Protein AF-A0A0F8CXY4-F1 (afdb_monomer_lite)

Foldseek 3Di:
DDDDDDDDDDDDDDDDDDDDPDPPPPPDPPPPVPPQQDAFQCVVVVQVPDPFFDDKWFTGHGDPDPVVVVVLLVLLVQLVCLQVVDPDNCPRPCNCQDPPNHFWPDWDADPSGATETEGQDDDDPVVVVVVVCSSQVSSVVVPDHTGIYTYGYDDCVVVVVVVVPPDDDPDDDDDDDDDDDDDDDDDDDDDDDDDDDDDPDDPPDPPPDDDDD

Structure (mmCIF, N/CA/C/O backbone):
data_AF-A0A0F8CXY4-F1
#
_entry.id   AF-A0A0F8CXY4-F1
#
loop_
_atom_site.group_PDB
_atom_site.id
_atom_site.type_symbol
_atom_site.label_atom_id
_atom_site.label_alt_id
_atom_site.label_comp_id
_atom_site.label_asym_id
_atom_site.label_entity_id
_atom_site.label_seq_id
_atom_site.pdbx_PDB_ins_code
_atom_site.Cartn_x
_atom_site.Cartn_y
_atom_site.Cartn_z
_atom_site.occupancy
_atom_site.B_iso_or_equiv
_atom_site.auth_seq_id
_atom_site.auth_comp_id
_atom_site.auth_asym_id
_atom_site.auth_atom_id
_atom_site.pdbx_PDB_model_num
ATOM 1 N N . MET A 1 1 ? 12.184 48.737 86.015 1.00 43.31 1 MET A N 1
ATOM 2 C CA . MET A 1 1 ? 12.263 49.647 84.855 1.00 43.31 1 MET A CA 1
ATOM 3 C C . MET A 1 1 ? 11.909 48.834 83.627 1.00 43.31 1 MET A C 1
ATOM 5 O O . MET A 1 1 ? 12.755 48.121 83.113 1.00 43.31 1 MET A O 1
ATOM 9 N N . THR A 1 2 ? 10.640 48.883 83.230 1.00 41.19 2 THR A N 1
ATOM 10 C CA . THR A 1 2 ? 10.113 48.205 82.040 1.00 41.19 2 THR A CA 1
ATOM 11 C C . THR A 1 2 ? 8.918 49.039 81.592 1.00 41.19 2 THR A C 1
ATOM 13 O O . THR A 1 2 ? 7.957 49.188 82.342 1.00 41.19 2 THR A O 1
ATOM 16 N N . MET A 1 3 ? 9.053 49.706 80.445 1.00 41.69 3 MET A N 1
ATOM 17 C CA . MET A 1 3 ? 8.048 50.611 79.888 1.00 41.69 3 MET A CA 1
ATOM 18 C C . MET A 1 3 ? 7.247 49.884 78.809 1.00 41.69 3 MET A C 1
ATOM 20 O O . MET A 1 3 ? 7.788 49.571 77.753 1.00 41.69 3 MET A O 1
ATOM 24 N N . GLU A 1 4 ? 5.959 49.672 79.061 1.00 45.94 4 GLU A N 1
ATOM 25 C CA . GLU A 1 4 ? 4.975 49.243 78.065 1.00 45.94 4 GLU A CA 1
ATOM 26 C C . GLU A 1 4 ? 4.489 50.479 77.288 1.00 45.94 4 GLU A C 1
ATOM 28 O O . GLU A 1 4 ? 3.811 51.351 77.838 1.00 45.94 4 GLU A O 1
ATOM 33 N N . LYS A 1 5 ? 4.857 50.590 76.007 1.00 54.75 5 LYS A N 1
ATOM 34 C CA . LYS A 1 5 ? 4.353 51.635 75.103 1.00 54.75 5 LYS A CA 1
ATOM 35 C C . LYS A 1 5 ? 3.085 51.133 74.412 1.00 54.75 5 LYS A C 1
ATOM 37 O O . LYS A 1 5 ? 3.145 50.227 73.589 1.00 54.75 5 LYS A O 1
ATOM 42 N N . LYS A 1 6 ? 1.943 51.759 74.709 1.00 48.25 6 LYS A N 1
ATOM 43 C CA . LYS A 1 6 ? 0.691 51.577 73.962 1.00 48.25 6 LYS A CA 1
ATOM 44 C C . LYS A 1 6 ? 0.754 52.400 72.675 1.00 48.25 6 LYS A C 1
ATOM 46 O O . LYS A 1 6 ? 0.836 53.625 72.737 1.00 48.25 6 LYS A O 1
ATOM 51 N N . PHE A 1 7 ? 0.731 51.728 71.528 1.00 42.72 7 PHE A N 1
ATOM 52 C CA . PHE A 1 7 ? 0.658 52.361 70.214 1.00 42.72 7 PHE A CA 1
ATOM 53 C C . PHE A 1 7 ? -0.807 52.418 69.767 1.00 42.72 7 PHE A C 1
ATOM 55 O O . PHE A 1 7 ? -1.448 51.391 69.556 1.00 42.72 7 PHE A O 1
ATOM 62 N N . VAL A 1 8 ? -1.344 53.634 69.685 1.00 48.09 8 VAL A N 1
ATOM 63 C CA . VAL A 1 8 ? -2.646 53.946 69.089 1.00 48.09 8 VAL A CA 1
ATOM 64 C C . VAL A 1 8 ? -2.441 53.999 67.577 1.00 48.09 8 VAL A C 1
ATOM 66 O O . VAL A 1 8 ? -1.675 54.839 67.111 1.00 48.09 8 VAL A O 1
ATOM 69 N N . LEU A 1 9 ? -3.107 53.124 66.817 1.00 40.69 9 LEU A N 1
ATOM 70 C CA . LEU A 1 9 ? -3.143 53.217 65.358 1.00 40.69 9 LEU A CA 1
ATOM 71 C C . LEU A 1 9 ? -4.521 53.716 64.907 1.00 40.69 9 LEU A C 1
ATOM 73 O O . LEU A 1 9 ? -5.553 53.082 65.113 1.00 40.69 9 LEU A O 1
ATOM 77 N N . SER A 1 10 ? -4.473 54.904 64.326 1.00 41.12 10 SER A N 1
ATOM 78 C CA . SER A 1 10 ? -5.526 55.684 63.695 1.00 41.12 10 SER A CA 1
ATOM 79 C C . SER A 1 10 ? -6.198 54.968 62.520 1.00 41.12 10 SER A C 1
ATOM 81 O O . SER A 1 10 ? -5.529 54.541 61.583 1.00 41.12 10 SER A O 1
ATOM 83 N N . VAL A 1 11 ? -7.529 54.955 62.525 1.00 50.69 11 VAL A N 1
ATOM 84 C CA . VAL A 1 11 ? -8.381 54.871 61.323 1.00 50.69 11 VAL A CA 1
ATOM 85 C C . VAL A 1 11 ? -8.443 56.291 60.733 1.00 50.69 11 VAL A C 1
ATOM 87 O O . VAL A 1 11 ? -8.584 57.229 61.525 1.00 50.69 11 VAL A O 1
ATOM 90 N N . PRO A 1 12 ? -8.292 56.503 59.404 1.00 49.78 12 PRO A N 1
ATOM 91 C CA . PRO A 1 12 ? -9.511 56.741 58.621 1.00 49.78 12 PRO A CA 1
ATOM 92 C C . PRO A 1 12 ? -9.489 56.400 57.107 1.00 49.78 12 PRO A C 1
ATOM 94 O O . PRO A 1 12 ? -8.463 56.422 56.439 1.00 49.78 12 PRO A O 1
ATOM 97 N N . LEU A 1 13 ? -10.724 56.240 56.611 1.00 39.22 13 LEU A N 1
ATOM 98 C CA . LEU A 1 13 ? -11.295 56.738 55.348 1.00 39.22 13 LEU A CA 1
ATOM 99 C C . LEU A 1 13 ? -11.079 56.012 54.005 1.00 39.22 13 LEU A C 1
ATOM 101 O O . LEU A 1 13 ? -9.986 56.004 53.464 1.00 39.22 13 LEU A O 1
ATOM 105 N N . ALA A 1 14 ? -12.236 55.627 53.436 1.00 40.03 14 ALA A N 1
ATOM 106 C CA . ALA A 1 14 ? -12.683 55.778 52.040 1.00 40.03 14 ALA A CA 1
ATOM 107 C C . ALA A 1 14 ? -11.812 55.142 50.935 1.00 40.03 14 ALA A C 1
ATOM 109 O O . ALA A 1 14 ? -10.615 55.332 50.848 1.00 40.03 14 ALA A O 1
ATOM 110 N N . ALA A 1 15 ? -12.365 54.404 49.981 1.00 46.19 15 ALA A N 1
ATOM 111 C CA . ALA A 1 15 ? -13.433 54.843 49.099 1.00 46.19 15 ALA A CA 1
ATOM 112 C C . ALA A 1 15 ? -13.927 53.665 48.246 1.00 46.19 15 ALA A C 1
ATOM 114 O O . ALA A 1 15 ? -13.175 52.754 47.908 1.00 46.19 15 ALA A O 1
ATOM 115 N N . MET A 1 16 ? -15.202 53.733 47.876 1.00 51.91 16 MET A N 1
ATOM 116 C CA . MET A 1 16 ? -15.866 52.868 46.911 1.00 51.91 16 MET A CA 1
ATOM 117 C C . MET A 1 16 ? -15.176 52.936 45.539 1.00 51.91 16 MET A C 1
ATOM 119 O O . MET A 1 16 ? -15.021 54.020 44.984 1.00 51.91 16 MET A O 1
ATOM 123 N N . MET A 1 17 ? -14.888 51.781 44.940 1.00 47.62 17 MET A N 1
ATOM 124 C CA . MET A 1 17 ? -14.932 51.618 43.486 1.00 47.62 17 MET A CA 1
ATOM 125 C C . MET A 1 17 ? -15.688 50.331 43.159 1.00 47.62 17 MET A C 1
ATOM 127 O O . MET A 1 17 ? -15.133 49.237 43.115 1.00 47.62 17 MET A O 1
ATOM 131 N N . LEU A 1 18 ? -16.994 50.492 42.950 1.00 50.41 18 LEU A N 1
ATOM 132 C CA . LEU A 1 18 ? -17.789 49.589 42.133 1.00 50.41 18 LEU A CA 1
ATOM 133 C C . LEU A 1 18 ? -17.478 49.934 40.679 1.00 50.41 18 LEU A C 1
ATOM 135 O O . LEU A 1 18 ? -17.942 50.958 40.181 1.00 50.41 18 LEU A O 1
ATOM 139 N N . MET A 1 19 ? -16.703 49.091 40.003 1.00 51.31 19 MET A N 1
ATOM 140 C CA . MET A 1 19 ? -16.672 49.089 38.548 1.00 51.31 19 MET A CA 1
ATOM 141 C C . MET A 1 19 ? -17.072 47.702 38.074 1.00 51.31 19 MET A C 1
ATOM 143 O O . MET A 1 19 ? -16.366 46.711 38.241 1.00 51.31 19 MET A O 1
ATOM 147 N N . SER A 1 20 ? -18.289 47.675 37.557 1.00 50.47 20 SER A N 1
ATOM 148 C CA . SER A 1 20 ? -18.970 46.578 36.905 1.00 50.47 20 SER A CA 1
ATOM 149 C C . SER A 1 20 ? -18.099 46.021 35.781 1.00 50.47 20 SER A C 1
ATOM 151 O O . SER A 1 20 ? -18.069 46.567 34.680 1.00 50.47 20 SER A O 1
ATOM 153 N N . MET A 1 21 ? -17.394 44.921 36.036 1.00 56.69 21 MET A N 1
ATOM 154 C CA . MET A 1 21 ? -16.931 44.070 34.948 1.00 56.69 21 MET A CA 1
ATOM 155 C C . MET A 1 21 ? -18.152 43.316 34.442 1.00 56.69 21 MET A C 1
ATOM 157 O O . MET A 1 21 ? -18.652 42.397 35.090 1.00 56.69 21 MET A O 1
ATOM 161 N N . ALA A 1 22 ? -18.670 43.765 33.300 1.00 52.00 22 ALA A N 1
ATOM 162 C CA . ALA A 1 22 ? -19.580 42.971 32.502 1.00 52.00 22 ALA A CA 1
ATOM 163 C C . ALA A 1 22 ? -18.919 41.606 32.281 1.00 52.00 22 ALA A C 1
ATOM 165 O O . ALA A 1 22 ? -17.859 41.513 31.659 1.00 52.00 22 ALA A O 1
ATOM 166 N N . PHE A 1 23 ? -19.522 40.558 32.837 1.00 51.00 23 PHE A N 1
ATOM 167 C CA . PHE A 1 23 ? -19.198 39.190 32.479 1.00 51.00 23 PHE A CA 1
ATOM 168 C C . PHE A 1 23 ? -19.609 39.026 31.018 1.00 51.00 23 PHE A C 1
ATOM 170 O O . PHE A 1 23 ? -20.777 38.803 30.709 1.00 51.00 23 PHE A O 1
ATOM 177 N N . VAL A 1 24 ? -18.660 39.238 30.110 1.00 48.50 24 VAL A N 1
ATOM 178 C CA . VAL A 1 24 ? -18.800 38.821 28.721 1.00 48.50 24 VAL A CA 1
ATOM 179 C C . VAL A 1 24 ? -18.762 37.295 28.773 1.00 48.50 24 VAL A C 1
ATOM 181 O O . VAL A 1 24 ? -17.724 36.750 29.158 1.00 48.50 24 VAL A O 1
ATOM 184 N N . PRO A 1 25 ? -19.856 36.572 28.471 1.00 44.09 25 PRO A N 1
ATOM 185 C CA . PRO A 1 25 ? -19.750 35.133 28.325 1.00 44.09 25 PRO A CA 1
ATOM 186 C C . PRO A 1 25 ? -18.739 34.879 27.208 1.00 44.09 25 PRO A C 1
ATOM 188 O O . PRO A 1 25 ? -18.870 35.422 26.111 1.00 44.09 25 PRO A O 1
ATOM 191 N N . ALA A 1 26 ? -17.702 34.099 27.507 1.00 51.50 26 ALA A N 1
ATOM 192 C CA . ALA A 1 26 ? -16.734 33.646 26.525 1.00 51.50 26 ALA A CA 1
ATOM 193 C C . ALA A 1 26 ? -17.448 32.753 25.499 1.00 51.50 26 ALA A C 1
ATOM 195 O O . ALA A 1 26 ? -17.475 31.533 25.621 1.00 51.50 26 ALA A O 1
ATOM 196 N N . VAL A 1 27 ? -18.064 33.365 24.490 1.00 54.03 27 VAL A N 1
ATOM 197 C CA . VAL A 1 27 ? -18.453 32.692 23.257 1.00 54.03 27 VAL A CA 1
ATOM 198 C C . VAL A 1 27 ? -17.315 32.907 22.277 1.00 54.03 27 VAL A C 1
ATOM 200 O O . VAL A 1 27 ? -17.301 33.831 21.474 1.00 54.03 27 VAL A O 1
ATOM 203 N N . SER A 1 28 ? -16.344 32.014 22.352 1.00 55.12 28 SER A N 1
ATOM 204 C CA . SER A 1 28 ? -15.789 31.449 21.134 1.00 55.12 28 SER A CA 1
ATOM 205 C C . SER A 1 28 ? -15.641 29.959 21.387 1.00 55.12 28 SER A C 1
ATOM 207 O O . SER A 1 28 ? -14.552 29.448 21.644 1.00 55.12 28 SER A O 1
ATOM 209 N N . ALA A 1 29 ? -16.774 29.257 21.343 1.00 52.16 29 ALA A N 1
ATOM 210 C CA . ALA A 1 29 ? -16.740 27.905 20.827 1.00 52.16 29 ALA A CA 1
ATOM 211 C C . ALA A 1 29 ? -16.103 28.032 19.438 1.00 52.16 29 ALA A C 1
ATOM 213 O O . ALA A 1 29 ? -16.745 28.471 18.487 1.00 52.16 29 ALA A O 1
ATOM 214 N N . GLN A 1 30 ? -14.801 27.766 19.346 1.00 48.97 30 GLN A N 1
ATOM 215 C CA . GLN A 1 30 ? -14.245 27.310 18.090 1.00 48.97 30 GLN A CA 1
ATOM 216 C C . GLN A 1 30 ? -15.000 26.022 17.816 1.00 48.97 30 GLN A C 1
ATOM 218 O O . GLN A 1 30 ? -14.746 24.992 18.437 1.00 48.97 30 GLN A O 1
ATOM 223 N N . GLU A 1 31 ? -16.009 26.125 16.961 1.00 48.81 31 GLU A N 1
ATOM 224 C CA . GLU A 1 31 ? -16.589 24.989 16.278 1.00 48.81 31 GLU A CA 1
ATOM 225 C C . GLU A 1 31 ? -15.444 24.426 15.431 1.00 48.81 31 GLU A C 1
ATOM 227 O O . GLU A 1 31 ? -15.212 24.816 14.289 1.00 48.81 31 GLU A O 1
ATOM 232 N N . VAL A 1 32 ? -14.608 23.602 16.068 1.00 52.34 32 VAL A N 1
ATOM 233 C CA . VAL A 1 32 ? -13.671 22.735 15.376 1.00 52.34 32 VAL A CA 1
ATOM 234 C C . VAL A 1 32 ? -14.581 21.864 14.536 1.00 52.34 32 VAL A C 1
ATOM 236 O O . VAL A 1 32 ? -15.253 20.980 15.062 1.00 52.34 32 VAL A O 1
ATOM 239 N N . ILE A 1 33 ? -14.679 22.185 13.248 1.00 55.62 33 ILE A N 1
ATOM 240 C CA . ILE A 1 33 ? -15.338 21.329 12.274 1.00 55.62 33 ILE A CA 1
ATOM 241 C C . ILE A 1 33 ? -14.525 20.038 12.301 1.00 55.62 33 ILE A C 1
ATOM 243 O O . ILE A 1 33 ? -13.481 19.941 11.654 1.00 55.62 33 ILE A O 1
ATOM 247 N N . GLU A 1 34 ? -14.939 19.072 13.122 1.00 58.47 34 GLU A N 1
ATOM 248 C CA . GLU A 1 34 ? -14.355 17.744 13.094 1.00 58.47 34 GLU A CA 1
ATOM 249 C C . GLU A 1 34 ? -14.568 17.220 11.678 1.00 58.47 34 GLU A C 1
ATOM 251 O O . GLU A 1 34 ? -15.696 16.943 11.262 1.00 58.47 34 GLU A O 1
ATOM 256 N N . GLN A 1 35 ? -13.487 17.131 10.900 1.00 63.94 35 GLN A N 1
ATOM 257 C CA . GLN A 1 35 ? -13.544 16.480 9.602 1.00 63.94 35 GLN A CA 1
ATOM 258 C C . GLN A 1 35 ? -14.016 15.049 9.829 1.00 63.94 35 GLN A C 1
ATOM 260 O O . GLN A 1 35 ? -13.309 14.219 10.403 1.00 63.94 35 GLN A O 1
ATOM 265 N N . LYS A 1 36 ? -15.242 14.768 9.387 1.00 76.88 36 LYS A N 1
ATOM 266 C CA . LYS A 1 36 ? -15.815 13.431 9.439 1.00 76.88 36 LYS A CA 1
ATOM 267 C C . LYS A 1 36 ? -14.992 12.526 8.526 1.00 76.88 36 LYS A C 1
ATOM 269 O O . LYS A 1 36 ? -15.078 12.627 7.306 1.00 76.88 36 LYS A O 1
ATOM 274 N N . LEU A 1 37 ? -14.200 11.639 9.119 1.00 81.38 37 LEU A N 1
ATOM 275 C CA . LEU A 1 37 ? -13.440 10.628 8.390 1.00 81.38 37 LEU A CA 1
ATOM 276 C C . LEU A 1 37 ? -14.402 9.552 7.868 1.00 81.38 37 LEU A C 1
ATOM 278 O O . LEU A 1 37 ? -15.066 8.882 8.657 1.00 81.38 37 LEU A O 1
ATOM 282 N N . THR A 1 38 ? -14.484 9.367 6.549 1.00 86.44 38 THR A N 1
ATOM 283 C CA . THR A 1 38 ? -15.483 8.485 5.911 1.00 86.44 38 THR A CA 1
ATOM 284 C C . THR A 1 38 ? -14.933 7.167 5.364 1.00 86.44 38 THR A C 1
ATOM 286 O O . THR A 1 38 ? -15.712 6.389 4.839 1.00 86.44 38 THR A O 1
ATOM 289 N N . PHE A 1 39 ? -13.650 6.840 5.558 1.00 91.69 39 PHE A N 1
ATOM 290 C CA . PHE A 1 39 ? -13.049 5.586 5.064 1.00 91.69 39 PHE A CA 1
ATOM 291 C C . PHE A 1 39 ? -13.346 4.341 5.929 1.00 91.69 39 PHE A C 1
ATOM 293 O O . PHE A 1 39 ? -13.188 4.364 7.146 1.00 91.69 39 PHE A O 1
ATOM 300 N N . GLY A 1 40 ? -13.739 3.233 5.308 1.00 93.25 40 GLY A N 1
ATOM 301 C CA . GLY A 1 40 ? -13.976 1.937 5.960 1.00 93.25 40 GLY A CA 1
ATOM 302 C C . GLY A 1 40 ? -13.769 0.754 5.006 1.00 93.25 40 GLY A C 1
ATOM 303 O O . GLY A 1 40 ? -13.161 0.944 3.951 1.00 93.25 40 GLY A O 1
ATOM 304 N N . PRO A 1 41 ? -14.259 -0.457 5.327 1.00 92.88 41 PRO A N 1
ATOM 305 C CA . PRO A 1 41 ? -14.099 -1.660 4.500 1.00 92.88 41 PRO A CA 1
ATOM 306 C C . PRO A 1 41 ? -14.516 -1.487 3.029 1.00 92.88 41 PRO A C 1
ATOM 308 O O . PRO A 1 41 ? -13.919 -2.071 2.126 1.00 92.88 41 PRO A O 1
ATOM 311 N N . GLU A 1 42 ? -15.504 -0.632 2.771 1.00 92.81 42 GLU A N 1
ATOM 312 C CA . GLU A 1 42 ? -15.993 -0.256 1.445 1.00 92.81 42 GLU A CA 1
ATOM 313 C C . GLU A 1 42 ? -14.945 0.452 0.568 1.00 92.81 42 GLU A C 1
ATOM 315 O O . GLU A 1 42 ? -15.017 0.377 -0.660 1.00 92.81 42 GLU A O 1
ATOM 320 N N . THR A 1 43 ? -13.933 1.070 1.184 1.00 93.81 43 THR A N 1
ATOM 321 C CA . THR A 1 43 ? -12.888 1.863 0.518 1.00 93.81 43 THR A CA 1
ATOM 322 C C . THR A 1 43 ? -12.162 1.077 -0.570 1.00 93.81 43 THR A C 1
ATOM 324 O O . THR A 1 43 ? -11.916 1.595 -1.657 1.00 93.81 43 THR A O 1
ATOM 327 N N . LEU A 1 44 ? -11.832 -0.194 -0.313 1.00 93.38 44 LEU A N 1
ATOM 328 C CA . LEU A 1 44 ? -11.119 -1.017 -1.294 1.00 93.38 44 LEU A CA 1
ATOM 329 C C . LEU A 1 44 ? -11.961 -1.275 -2.550 1.00 93.38 44 LEU A C 1
ATOM 331 O O . LEU A 1 44 ? -11.404 -1.413 -3.635 1.00 93.38 44 LEU A O 1
ATOM 335 N N . ASN A 1 45 ? -13.289 -1.318 -2.432 1.00 92.50 45 ASN A N 1
ATOM 336 C CA . ASN A 1 45 ? -14.170 -1.482 -3.589 1.00 92.50 45 ASN A CA 1
ATOM 337 C C . ASN A 1 45 ? -14.288 -0.191 -4.406 1.00 92.50 45 ASN A C 1
ATOM 339 O O . ASN A 1 45 ? -14.334 -0.255 -5.633 1.00 92.50 45 ASN A O 1
ATOM 343 N N . GLU A 1 46 ? -14.268 0.970 -3.750 1.00 94.44 46 GLU A N 1
ATOM 344 C CA . GLU A 1 46 ? -14.202 2.260 -4.443 1.00 94.44 46 GLU A CA 1
ATOM 345 C C . GLU A 1 46 ? -12.896 2.387 -5.240 1.00 94.44 46 GLU A C 1
ATOM 347 O O . GLU A 1 46 ? -12.920 2.685 -6.434 1.00 94.44 46 GLU A O 1
ATOM 352 N N . LEU A 1 47 ? -11.758 2.041 -4.627 1.00 95.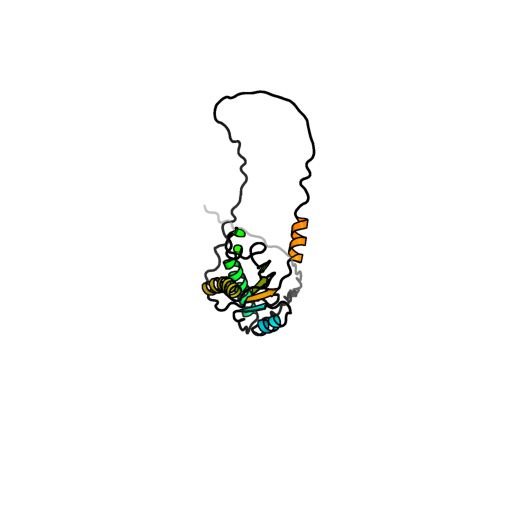50 47 LEU A N 1
ATOM 353 C CA . LEU A 1 47 ? -10.445 2.105 -5.276 1.00 95.50 47 LEU A CA 1
ATOM 354 C C . LEU A 1 47 ? -10.325 1.178 -6.496 1.00 95.50 47 LEU A C 1
ATOM 356 O O . LEU A 1 47 ? -9.688 1.560 -7.476 1.00 95.50 47 LEU A O 1
ATOM 360 N N . LYS A 1 48 ? -10.979 0.007 -6.480 1.00 95.44 48 LYS A N 1
ATOM 361 C CA . LYS A 1 48 ? -11.036 -0.920 -7.631 1.00 95.44 48 LYS A CA 1
ATOM 362 C C . LYS A 1 48 ? -11.709 -0.327 -8.870 1.00 95.44 48 LYS A C 1
ATOM 364 O O . LYS A 1 48 ? -11.498 -0.832 -9.966 1.00 95.44 48 LYS A O 1
ATOM 369 N N . SER A 1 49 ? -12.526 0.713 -8.707 1.00 95.50 49 SER A N 1
ATOM 370 C CA . SER A 1 49 ? -13.213 1.370 -9.826 1.00 95.50 49 SER A CA 1
ATOM 371 C C . SER A 1 49 ? -12.308 2.348 -10.582 1.00 95.50 49 SER A C 1
ATOM 373 O O . SER A 1 49 ? -12.690 2.851 -11.638 1.00 95.50 49 SER A O 1
ATOM 375 N N . ASN A 1 50 ? -11.117 2.648 -10.056 1.00 95.81 50 ASN A N 1
ATOM 376 C CA . ASN A 1 50 ? -10.168 3.524 -10.726 1.00 95.81 50 ASN A CA 1
ATOM 377 C C . ASN A 1 50 ? -9.537 2.814 -11.943 1.00 95.81 50 ASN A C 1
ATOM 379 O O . ASN A 1 50 ? -9.068 1.687 -11.796 1.00 95.81 50 ASN A O 1
ATOM 383 N N . PRO A 1 51 ? -9.448 3.459 -13.123 1.00 95.94 51 PRO A N 1
ATOM 384 C CA . PRO A 1 51 ? -8.874 2.839 -14.323 1.00 95.94 51 PRO A CA 1
ATOM 385 C C . PRO A 1 51 ? -7.393 2.454 -14.186 1.00 95.94 51 PRO A C 1
ATOM 387 O O . PRO A 1 51 ? -6.924 1.583 -14.912 1.00 95.94 51 PRO A O 1
ATOM 390 N N . ASN A 1 52 ? -6.663 3.075 -13.258 1.00 96.06 52 ASN A N 1
ATOM 391 C CA . ASN A 1 52 ? -5.260 2.774 -12.986 1.00 96.06 52 ASN A CA 1
ATOM 392 C C . ASN A 1 52 ? -5.081 1.684 -11.921 1.00 96.06 52 ASN A C 1
ATOM 394 O O . ASN A 1 52 ? -3.944 1.349 -11.601 1.00 96.06 52 ASN A O 1
ATOM 398 N N . PHE A 1 53 ? -6.157 1.148 -11.344 1.00 97.62 53 PHE A N 1
ATOM 399 C CA . PHE A 1 53 ? -6.073 0.077 -10.358 1.00 97.62 53 PHE A CA 1
ATOM 400 C C . PHE A 1 53 ? -5.472 -1.198 -10.972 1.00 97.62 53 PHE A C 1
ATOM 402 O O . PHE A 1 53 ? -5.876 -1.627 -12.051 1.00 97.62 53 PHE A O 1
ATOM 409 N N . ILE A 1 54 ? -4.529 -1.822 -10.263 1.00 98.19 54 ILE A N 1
ATOM 410 C CA . ILE A 1 54 ? -3.886 -3.079 -10.671 1.00 98.19 54 ILE A CA 1
ATOM 411 C C . ILE A 1 54 ? -4.325 -4.218 -9.747 1.00 98.19 54 ILE A C 1
ATOM 413 O O . ILE A 1 54 ? -4.873 -5.219 -10.204 1.00 98.19 54 ILE A O 1
ATOM 417 N N . ALA A 1 55 ? -4.081 -4.075 -8.444 1.00 98.12 55 ALA A N 1
ATOM 418 C CA . ALA A 1 55 ? -4.356 -5.110 -7.453 1.00 98.12 55 ALA A CA 1
ATOM 419 C C . ALA A 1 55 ? -4.566 -4.510 -6.057 1.00 98.12 55 ALA A C 1
ATOM 421 O O . ALA A 1 55 ? -4.111 -3.404 -5.766 1.00 98.12 55 ALA A O 1
ATOM 422 N N . ALA A 1 56 ? -5.239 -5.263 -5.187 1.00 97.69 56 ALA A N 1
ATOM 423 C CA . ALA A 1 56 ? -5.421 -4.938 -3.777 1.00 97.69 56 ALA A CA 1
ATOM 424 C C . ALA A 1 56 ? -5.018 -6.137 -2.920 1.00 97.69 56 ALA A C 1
ATOM 426 O O . ALA A 1 56 ? -5.322 -7.278 -3.271 1.00 97.69 56 ALA A O 1
ATOM 427 N N . TYR A 1 57 ? -4.381 -5.845 -1.795 1.00 98.12 57 TYR A N 1
ATOM 428 C CA . TYR A 1 57 ? -3.947 -6.784 -0.774 1.00 98.12 57 TYR A CA 1
ATOM 429 C C . TYR A 1 57 ? -4.450 -6.326 0.596 1.00 98.12 57 TYR A C 1
ATOM 431 O O . TYR A 1 57 ? -4.772 -5.148 0.785 1.00 98.12 57 TYR A O 1
ATOM 439 N N . GLY A 1 58 ? -4.496 -7.263 1.543 1.00 96.94 58 GLY A N 1
ATOM 440 C CA . GLY A 1 58 ? -4.942 -7.009 2.907 1.00 96.94 58 GLY A CA 1
ATOM 441 C C . GLY A 1 58 ? -6.427 -6.657 3.020 1.00 96.94 58 GLY A C 1
ATOM 442 O O . GLY A 1 58 ? -7.194 -6.723 2.055 1.00 96.94 58 GLY A O 1
ATOM 443 N N . ASN A 1 59 ? -6.830 -6.275 4.230 1.00 95.00 59 ASN A N 1
ATOM 444 C CA . ASN A 1 59 ? -8.209 -5.979 4.588 1.00 95.00 59 ASN A CA 1
ATOM 445 C C . ASN A 1 59 ? -8.300 -4.612 5.267 1.00 95.00 59 ASN A C 1
ATOM 447 O O . ASN A 1 59 ? -7.604 -4.321 6.236 1.00 95.00 59 ASN A O 1
ATOM 451 N N . MET A 1 60 ? -9.196 -3.759 4.774 1.00 95.12 60 MET A N 1
ATOM 452 C CA . MET A 1 60 ? -9.450 -2.470 5.411 1.00 95.12 60 MET A CA 1
ATOM 453 C C . MET A 1 60 ? -10.269 -2.681 6.696 1.00 95.12 60 MET A C 1
ATOM 455 O O . MET A 1 60 ? -11.336 -3.302 6.619 1.00 95.12 60 MET A O 1
ATOM 459 N N . PRO A 1 61 ? -9.819 -2.184 7.866 1.00 94.19 61 PRO A N 1
ATOM 460 C CA . PRO A 1 61 ? -10.536 -2.411 9.113 1.00 94.19 61 PRO A CA 1
ATOM 461 C C . PRO A 1 61 ? -11.923 -1.760 9.121 1.00 94.19 61 PRO A C 1
ATOM 463 O O . PRO A 1 61 ? -12.171 -0.740 8.472 1.00 94.19 61 PRO A O 1
ATOM 466 N N . ALA A 1 62 ? -12.834 -2.344 9.897 1.00 94.31 62 ALA A N 1
ATOM 467 C CA . ALA A 1 62 ? -14.125 -1.738 10.189 1.00 94.31 62 ALA A CA 1
ATOM 468 C C . ALA A 1 62 ? -13.996 -0.756 11.358 1.00 94.31 62 ALA A C 1
ATOM 470 O O . ALA A 1 62 ? -13.400 -1.085 12.382 1.00 94.31 62 ALA A O 1
ATOM 471 N N . PHE A 1 63 ? -14.595 0.427 11.217 1.00 93.75 63 PHE A N 1
ATOM 472 C CA . PHE A 1 63 ? -14.563 1.470 12.241 1.00 93.75 63 PHE A CA 1
ATOM 473 C C . PHE A 1 63 ? -15.977 1.908 12.609 1.00 93.75 63 PHE A C 1
ATOM 475 O O . PHE A 1 63 ? -16.741 2.341 11.739 1.00 93.75 63 PHE A O 1
ATOM 482 N N . SER A 1 64 ? -16.284 1.860 13.901 1.00 91.88 64 SER A N 1
ATOM 483 C CA . SER A 1 64 ? -17.552 2.295 14.489 1.00 91.88 64 SER A CA 1
ATOM 484 C C . SER A 1 64 ? -17.533 3.772 14.886 1.00 91.88 64 SER A C 1
ATOM 486 O O . SER A 1 64 ? -18.588 4.398 14.972 1.00 91.88 64 SER A O 1
ATOM 488 N N . THR A 1 65 ? -16.345 4.342 15.123 1.00 92.69 65 THR A N 1
ATOM 489 C CA . THR A 1 65 ? -16.176 5.715 15.630 1.00 92.69 65 THR A CA 1
ATOM 490 C C . THR A 1 65 ? -15.150 6.526 14.831 1.00 92.69 65 THR A C 1
ATOM 492 O O . THR A 1 65 ? -14.344 5.981 14.071 1.00 92.69 65 THR A O 1
ATOM 495 N N . SER A 1 66 ? -15.179 7.853 14.993 1.00 91.69 66 SER A N 1
ATOM 496 C CA . SER A 1 66 ? -14.175 8.759 14.412 1.00 91.69 66 SER A CA 1
ATOM 497 C C . SER A 1 66 ? -12.813 8.568 15.089 1.00 91.69 66 SER A C 1
ATOM 499 O O . SER A 1 66 ? -11.770 8.624 14.445 1.00 91.69 66 SER A O 1
ATOM 501 N N . GLU A 1 67 ? -12.816 8.268 16.385 1.00 93.25 67 GLU A N 1
ATOM 502 C CA . GLU A 1 67 ? -11.635 8.017 17.207 1.00 93.25 67 GLU A CA 1
ATOM 503 C C . GLU A 1 67 ? -10.884 6.766 16.747 1.00 93.25 67 GLU A C 1
ATOM 505 O O . GLU A 1 67 ? -9.658 6.783 16.675 1.00 93.25 67 GLU A O 1
ATOM 510 N N . GLU A 1 68 ? -11.595 5.692 16.397 1.00 94.88 68 GLU A N 1
ATOM 511 C CA . GLU A 1 68 ? -10.989 4.494 15.802 1.00 94.88 68 GLU A CA 1
ATOM 512 C C . GLU A 1 68 ? -10.338 4.802 14.450 1.00 94.88 68 GLU A C 1
ATOM 514 O O . GLU A 1 68 ? -9.225 4.348 14.187 1.00 94.88 68 GLU A O 1
ATOM 519 N N . ARG A 1 69 ? -10.977 5.640 13.625 1.00 94.56 69 ARG A N 1
ATOM 520 C CA . ARG A 1 69 ? -10.406 6.096 12.348 1.00 94.56 69 ARG A CA 1
ATOM 521 C C . ARG A 1 69 ? -9.159 6.941 12.565 1.00 94.56 69 ARG A C 1
ATOM 523 O O . ARG A 1 69 ? -8.171 6.723 11.879 1.00 94.56 69 ARG A O 1
ATOM 530 N N . LYS A 1 70 ? -9.170 7.862 13.535 1.00 94.56 70 LYS A N 1
ATOM 531 C CA . LYS A 1 70 ? -7.990 8.659 13.915 1.00 94.56 70 LYS A CA 1
ATOM 532 C C . LYS A 1 70 ? -6.839 7.746 14.368 1.00 94.56 70 LYS A C 1
ATOM 534 O O . LYS A 1 70 ? -5.742 7.870 13.843 1.00 94.56 70 LYS A O 1
ATOM 539 N N . LYS A 1 71 ? -7.104 6.762 15.238 1.00 95.50 71 LYS A N 1
ATOM 540 C CA . LYS A 1 71 ? -6.098 5.766 15.663 1.00 95.50 71 LYS A CA 1
ATOM 541 C C . LYS A 1 71 ? -5.543 4.949 14.498 1.00 95.50 71 LYS A C 1
ATOM 543 O O . LYS A 1 71 ? -4.366 4.614 14.495 1.00 95.50 71 LYS A O 1
ATOM 548 N N . TRP A 1 72 ? -6.375 4.624 13.511 1.00 96.00 72 TRP A N 1
ATOM 549 C CA . TRP A 1 72 ? -5.907 3.954 12.301 1.00 96.00 72 TRP A CA 1
ATOM 550 C C . TRP A 1 72 ? -4.932 4.814 11.493 1.00 96.00 72 TRP A C 1
ATOM 552 O O . TRP A 1 72 ? -3.965 4.284 10.958 1.00 96.00 72 TRP A O 1
ATOM 562 N N . LEU A 1 73 ? -5.129 6.135 11.444 1.00 95.19 73 LEU A N 1
ATOM 563 C CA . LEU A 1 73 ? -4.161 7.038 10.814 1.00 95.19 73 LEU A CA 1
ATOM 564 C C . LEU A 1 73 ? -2.810 7.009 11.530 1.00 95.19 73 LEU A C 1
ATOM 566 O O . LEU A 1 73 ? -1.789 6.931 10.856 1.00 95.19 73 LEU A O 1
ATOM 570 N N . ASP A 1 74 ? -2.813 7.005 12.865 1.00 96.38 74 ASP A N 1
ATOM 571 C CA . ASP A 1 74 ? -1.581 6.891 13.657 1.00 96.38 74 ASP A CA 1
ATOM 572 C C . ASP A 1 74 ? -0.853 5.565 13.366 1.00 96.38 74 ASP A C 1
ATOM 574 O O . ASP A 1 74 ? 0.370 5.524 13.258 1.00 96.38 74 ASP A O 1
ATOM 578 N N . ILE A 1 75 ? -1.607 4.471 13.211 1.00 96.69 75 ILE A N 1
ATOM 579 C CA . ILE A 1 75 ? -1.066 3.157 12.841 1.00 96.69 75 ILE A CA 1
ATOM 580 C C . ILE A 1 75 ? -0.453 3.190 11.438 1.00 96.69 75 ILE A C 1
ATOM 582 O O . ILE A 1 75 ? 0.654 2.696 11.248 1.00 96.69 75 ILE A O 1
ATOM 586 N N . LEU A 1 76 ? -1.152 3.763 10.455 1.00 96.19 76 LEU A N 1
ATOM 587 C CA . LEU A 1 76 ? -0.647 3.874 9.086 1.00 96.19 76 LEU A CA 1
ATOM 588 C C . LEU A 1 76 ? 0.650 4.685 9.017 1.00 96.19 76 LEU A C 1
ATOM 590 O O . LEU A 1 76 ? 1.580 4.282 8.320 1.00 96.19 76 LEU A O 1
ATOM 594 N N . ASP A 1 77 ? 0.713 5.798 9.748 1.00 96.06 77 ASP A N 1
ATOM 595 C CA . ASP A 1 77 ? 1.907 6.639 9.845 1.00 96.06 77 ASP A CA 1
ATOM 596 C C . ASP A 1 77 ? 3.081 5.882 10.482 1.00 96.06 77 ASP A C 1
ATOM 598 O O . ASP A 1 77 ? 4.206 5.929 9.980 1.00 96.06 77 ASP A O 1
ATOM 602 N N . LEU A 1 78 ? 2.807 5.091 11.525 1.00 97.12 78 LEU A N 1
ATOM 603 C CA . LEU A 1 78 ? 3.810 4.237 12.152 1.00 97.12 78 LEU A CA 1
ATOM 604 C C . LEU A 1 78 ? 4.339 3.171 11.182 1.00 97.12 78 LEU A C 1
ATOM 606 O O . LEU A 1 78 ? 5.548 3.023 11.061 1.00 97.12 78 LEU A O 1
ATOM 610 N N . ILE A 1 79 ? 3.467 2.476 10.442 1.00 96.62 79 ILE A N 1
ATOM 611 C CA . ILE A 1 79 ? 3.886 1.482 9.434 1.00 96.62 79 ILE A CA 1
ATOM 612 C C . ILE A 1 79 ? 4.775 2.136 8.376 1.00 96.62 79 ILE A C 1
ATOM 614 O O . ILE A 1 79 ? 5.832 1.608 8.035 1.00 96.62 79 ILE A O 1
ATOM 618 N N . TYR A 1 80 ? 4.360 3.294 7.860 1.00 95.06 80 TYR A N 1
ATOM 619 C CA . TYR A 1 80 ? 5.137 4.026 6.865 1.00 95.06 80 TYR A CA 1
ATOM 620 C C . TYR A 1 80 ? 6.500 4.455 7.415 1.00 95.06 80 TYR A C 1
ATOM 622 O O . TYR A 1 80 ? 7.504 4.344 6.712 1.00 95.06 80 TYR A O 1
ATOM 630 N N . THR A 1 81 ? 6.546 4.892 8.673 1.00 95.19 81 THR A N 1
ATOM 631 C CA . THR A 1 81 ? 7.784 5.263 9.365 1.00 95.19 81 THR A CA 1
ATOM 632 C C . THR A 1 81 ? 8.714 4.066 9.543 1.00 95.19 81 THR A C 1
ATOM 634 O O . THR A 1 81 ? 9.890 4.180 9.222 1.00 95.19 81 THR A O 1
ATOM 637 N N . GLU A 1 82 ? 8.207 2.908 9.974 1.00 94.81 82 GLU A N 1
ATOM 638 C CA . GLU A 1 82 ? 9.005 1.684 10.155 1.00 94.81 82 GLU A CA 1
ATOM 639 C C . GLU A 1 82 ? 9.621 1.197 8.832 1.00 94.81 82 GLU A C 1
ATOM 641 O O . GLU A 1 82 ? 10.802 0.856 8.778 1.00 94.81 82 GLU A O 1
ATOM 646 N N . VAL A 1 83 ? 8.869 1.260 7.728 1.00 95.19 83 VAL A N 1
ATOM 647 C CA . VAL A 1 83 ? 9.388 0.950 6.379 1.00 95.19 83 VAL A CA 1
ATOM 648 C C . VAL A 1 83 ? 10.469 1.951 5.932 1.00 95.19 83 VAL A C 1
ATOM 650 O O . VAL A 1 83 ? 11.347 1.617 5.135 1.00 95.19 83 VAL A O 1
ATOM 653 N N . ASN A 1 84 ? 10.425 3.180 6.453 1.00 94.38 84 ASN A N 1
ATOM 654 C CA . ASN A 1 84 ? 11.336 4.281 6.131 1.00 94.38 84 ASN A CA 1
ATOM 655 C C . ASN A 1 84 ? 12.346 4.593 7.242 1.00 94.38 84 ASN A C 1
ATOM 657 O O . ASN A 1 84 ? 12.903 5.691 7.249 1.00 94.38 84 ASN A O 1
ATOM 661 N N . ILE A 1 85 ? 12.579 3.660 8.170 1.00 93.44 85 ILE A N 1
ATOM 662 C CA . ILE A 1 85 ? 13.339 3.932 9.397 1.00 93.44 85 ILE A CA 1
ATOM 663 C C . ILE A 1 85 ? 14.773 4.404 9.124 1.00 93.44 85 ILE A C 1
ATOM 665 O O . ILE A 1 85 ? 15.320 5.205 9.883 1.00 93.44 85 ILE A O 1
ATOM 669 N N . GLU A 1 86 ? 15.365 3.953 8.016 1.00 92.88 86 GLU A N 1
ATOM 670 C CA . GLU A 1 86 ? 16.710 4.356 7.625 1.00 92.88 86 GLU A CA 1
ATOM 671 C C . GLU A 1 86 ? 16.752 5.825 7.186 1.00 92.88 86 GLU A C 1
ATOM 673 O O . GLU A 1 86 ? 16.022 6.280 6.292 1.00 92.88 86 GLU A O 1
ATOM 678 N N . VAL A 1 87 ? 17.664 6.571 7.815 1.00 88.19 87 VAL A N 1
ATOM 679 C CA . VAL A 1 87 ? 17.859 8.006 7.567 1.00 88.19 87 VAL A CA 1
ATOM 680 C C . VAL A 1 87 ? 18.296 8.233 6.125 1.00 88.19 87 VAL A C 1
ATOM 682 O O . VAL A 1 87 ? 17.751 9.102 5.437 1.00 88.19 87 VAL A O 1
ATOM 685 N N . ASN A 1 88 ? 19.247 7.426 5.653 1.00 89.31 88 ASN A N 1
ATOM 686 C CA . ASN A 1 88 ? 19.715 7.492 4.282 1.00 89.31 88 ASN A CA 1
ATOM 687 C C . ASN A 1 88 ? 18.691 6.821 3.368 1.00 89.31 88 ASN A C 1
ATOM 689 O O . ASN A 1 88 ? 18.400 5.632 3.491 1.00 89.31 88 ASN A O 1
ATOM 693 N N . ALA A 1 89 ? 18.150 7.588 2.421 1.00 85.44 89 ALA A N 1
ATOM 694 C CA . ALA A 1 89 ? 17.095 7.098 1.543 1.00 85.44 89 ALA A CA 1
ATOM 695 C C . ALA A 1 89 ? 17.523 5.842 0.773 1.00 85.44 89 ALA A C 1
ATOM 697 O O . ALA A 1 89 ? 16.734 4.918 0.655 1.00 85.44 89 ALA A O 1
ATOM 698 N N . ASN A 1 90 ? 18.770 5.755 0.313 1.00 89.19 90 ASN A N 1
ATOM 699 C CA . ASN A 1 90 ? 19.304 4.599 -0.416 1.00 89.19 90 ASN A CA 1
ATOM 700 C C . ASN A 1 90 ? 19.440 3.314 0.424 1.00 89.19 90 ASN A C 1
ATOM 702 O O . ASN A 1 90 ? 19.558 2.240 -0.158 1.00 89.19 90 ASN A O 1
ATOM 706 N N . GLU A 1 91 ? 19.418 3.406 1.754 1.00 89.44 91 GLU A N 1
ATOM 707 C CA . GLU A 1 91 ? 19.512 2.253 2.662 1.00 89.44 91 GLU A CA 1
ATOM 708 C C . GLU A 1 91 ? 18.133 1.686 3.031 1.00 89.44 91 GLU A C 1
ATOM 710 O O . GLU A 1 91 ? 18.039 0.572 3.546 1.00 89.44 91 GLU A O 1
ATOM 715 N N . ARG A 1 92 ? 17.048 2.411 2.726 1.00 93.62 92 ARG A N 1
ATOM 716 C CA . ARG A 1 92 ? 15.681 1.946 2.987 1.00 93.62 92 ARG A CA 1
ATOM 717 C C . ARG A 1 92 ? 15.351 0.717 2.149 1.00 93.62 92 ARG A C 1
ATOM 719 O O . ARG A 1 92 ? 15.689 0.630 0.969 1.00 93.62 92 ARG A O 1
ATOM 726 N N . GLU A 1 93 ? 14.585 -0.195 2.738 1.00 93.75 93 GLU A N 1
ATOM 727 C CA . GLU A 1 93 ? 14.221 -1.482 2.133 1.00 93.75 93 GLU A CA 1
ATOM 728 C C . GLU A 1 93 ? 13.519 -1.331 0.772 1.00 93.75 93 GLU A C 1
ATOM 730 O O . GLU A 1 93 ? 13.761 -2.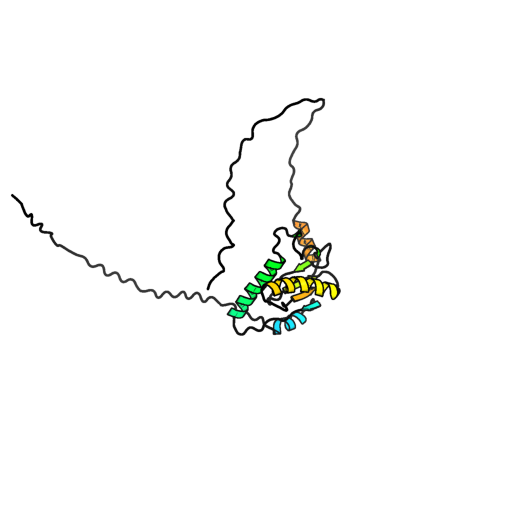110 -0.153 1.00 93.75 93 GLU A O 1
ATOM 735 N N . MET A 1 94 ? 12.703 -0.281 0.625 1.00 95.62 94 MET A N 1
ATOM 736 C CA . MET A 1 94 ? 11.974 0.014 -0.610 1.00 95.62 94 MET A CA 1
ATOM 737 C C . MET A 1 94 ? 12.859 0.556 -1.745 1.00 95.62 94 MET A C 1
ATOM 739 O O . MET A 1 94 ? 12.466 0.483 -2.909 1.00 95.62 94 MET A O 1
ATOM 743 N N . SER A 1 95 ? 14.044 1.089 -1.446 1.00 94.06 95 SER A N 1
ATOM 744 C CA . SER A 1 95 ? 14.816 1.913 -2.388 1.00 94.06 95 SER A CA 1
ATOM 745 C C . SER A 1 95 ? 15.340 1.154 -3.597 1.00 94.06 95 SER A C 1
ATOM 747 O O . SER A 1 95 ? 15.360 1.695 -4.698 1.00 94.06 95 SER A O 1
ATOM 749 N N . LYS A 1 96 ? 15.663 -0.131 -3.438 1.00 95.00 96 LYS A N 1
ATOM 750 C CA . LYS A 1 96 ? 16.112 -0.997 -4.543 1.00 95.00 96 LYS A CA 1
ATOM 751 C C . LYS A 1 96 ? 15.030 -1.297 -5.593 1.00 95.00 96 LYS A C 1
ATOM 753 O O . LYS A 1 96 ? 15.343 -1.857 -6.637 1.00 95.00 96 LYS A O 1
ATOM 758 N N . TYR A 1 97 ? 13.766 -0.967 -5.321 1.00 97.19 97 TYR A N 1
ATOM 759 C CA . TYR A 1 97 ? 12.650 -1.194 -6.245 1.00 97.19 97 TYR A CA 1
ATOM 760 C C . TYR A 1 97 ? 12.221 0.069 -6.996 1.00 97.19 97 TYR A C 1
ATOM 762 O O . TYR A 1 97 ? 11.301 -0.000 -7.820 1.00 97.19 97 TYR A O 1
ATOM 770 N N . PHE A 1 98 ? 12.846 1.213 -6.708 1.00 95.75 98 PHE A N 1
ATOM 771 C CA . PHE A 1 98 ? 12.495 2.475 -7.339 1.00 95.75 98 PHE A CA 1
ATOM 772 C C . PHE A 1 98 ? 13.053 2.606 -8.750 1.00 95.75 98 PHE A C 1
ATOM 774 O O . PHE A 1 98 ? 14.144 2.137 -9.063 1.00 95.75 98 PHE A O 1
ATOM 781 N N . TYR A 1 99 ? 12.301 3.306 -9.590 1.00 94.31 99 TYR A N 1
ATOM 782 C CA . TYR A 1 99 ? 12.747 3.789 -10.886 1.00 94.31 99 TYR A CA 1
ATOM 783 C C . TYR A 1 99 ? 14.031 4.635 -10.741 1.00 94.31 99 TYR A C 1
ATOM 785 O O . TYR A 1 99 ? 14.104 5.450 -9.819 1.00 94.31 99 TYR A O 1
ATOM 793 N N . PRO A 1 100 ? 15.029 4.495 -11.638 1.00 93.25 100 PRO A N 1
ATOM 794 C CA . PRO A 1 100 ? 14.987 3.743 -12.898 1.00 93.25 100 PRO A CA 1
ATOM 795 C C . PRO A 1 100 ? 15.263 2.238 -12.792 1.00 93.25 100 PRO A C 1
ATOM 797 O O . PRO A 1 100 ? 14.912 1.504 -13.717 1.00 93.25 100 PRO A O 1
ATOM 800 N N . ASP A 1 101 ? 15.847 1.768 -11.691 1.00 93.56 101 ASP A N 1
ATOM 801 C CA . ASP A 1 101 ? 16.310 0.379 -11.571 1.00 93.56 101 ASP A CA 1
ATOM 802 C C . ASP A 1 101 ? 15.161 -0.614 -11.326 1.00 93.56 101 ASP A C 1
ATOM 804 O O . ASP A 1 101 ? 15.215 -1.772 -11.749 1.00 93.56 101 ASP A O 1
ATOM 808 N N . GLY A 1 102 ? 14.082 -0.153 -10.694 1.00 95.44 102 GLY A N 1
ATOM 809 C CA . GLY A 1 102 ? 12.866 -0.916 -10.449 1.00 95.44 102 GLY A CA 1
ATOM 810 C C . GLY A 1 102 ? 11.593 -0.250 -10.990 1.00 95.44 102 GLY A C 1
ATOM 811 O O . GLY A 1 102 ? 11.623 0.841 -11.561 1.00 95.44 102 GLY A O 1
ATOM 812 N N . PRO A 1 103 ? 10.441 -0.938 -10.886 1.00 96.81 103 PRO A N 1
ATOM 813 C CA . PRO A 1 103 ? 9.183 -0.465 -11.460 1.00 96.81 103 PRO A CA 1
ATOM 814 C C . PRO A 1 103 ? 8.448 0.573 -10.602 1.00 96.81 103 PRO A C 1
ATOM 816 O O . PRO A 1 103 ? 7.491 1.172 -11.091 1.00 96.81 103 PRO A O 1
ATOM 819 N N . ILE A 1 104 ? 8.813 0.752 -9.327 1.00 97.75 104 ILE A N 1
ATOM 820 C CA . ILE A 1 104 ? 8.087 1.635 -8.407 1.00 97.75 104 ILE A CA 1
ATOM 821 C C . ILE A 1 104 ? 8.500 3.078 -8.665 1.00 97.75 104 ILE A C 1
ATOM 823 O O . ILE A 1 104 ? 9.678 3.409 -8.638 1.00 97.75 104 ILE A O 1
ATOM 827 N N . ILE A 1 105 ? 7.530 3.956 -8.888 1.00 96.31 105 ILE A N 1
ATOM 828 C CA . ILE A 1 105 ? 7.791 5.393 -9.045 1.00 96.31 105 ILE A CA 1
ATOM 829 C C . ILE A 1 105 ? 7.431 6.190 -7.799 1.00 96.31 105 ILE A C 1
ATOM 831 O O . ILE A 1 105 ? 7.975 7.266 -7.577 1.00 96.31 105 ILE A O 1
ATOM 835 N N . ASN A 1 106 ? 6.508 5.672 -6.991 1.00 95.44 106 ASN A N 1
ATOM 836 C CA . ASN A 1 106 ? 6.045 6.324 -5.780 1.00 95.44 106 ASN A CA 1
ATOM 837 C C . ASN A 1 106 ? 5.349 5.308 -4.869 1.00 95.44 106 ASN A C 1
ATOM 839 O O . ASN A 1 106 ? 4.785 4.317 -5.338 1.00 95.44 106 ASN A O 1
ATOM 843 N N . TYR A 1 107 ? 5.331 5.579 -3.570 1.00 96.94 107 TYR A N 1
ATOM 844 C CA . TYR A 1 107 ? 4.421 4.923 -2.643 1.00 96.94 107 TYR A CA 1
ATOM 845 C C . TYR A 1 107 ? 4.042 5.876 -1.506 1.00 96.94 107 TYR A C 1
ATOM 847 O O . TYR A 1 107 ? 4.752 6.829 -1.204 1.00 96.94 107 TYR A O 1
ATOM 855 N N . GLY A 1 108 ? 2.892 5.639 -0.884 1.00 95.69 108 GLY A N 1
ATOM 856 C CA . GLY A 1 108 ? 2.350 6.507 0.156 1.00 95.69 108 GLY A CA 1
ATOM 857 C C . GLY A 1 108 ? 0.921 6.119 0.493 1.00 95.69 108 GLY A C 1
ATOM 858 O O . GLY A 1 108 ? 0.610 4.935 0.585 1.00 95.69 108 GLY A O 1
ATOM 859 N N . PHE A 1 109 ? 0.031 7.102 0.630 1.00 95.25 109 PHE A N 1
ATOM 860 C CA . PHE A 1 109 ? -1.375 6.860 0.956 1.00 95.25 109 PHE A CA 1
ATOM 861 C C . PHE A 1 109 ? -2.319 7.387 -0.123 1.00 95.25 109 PHE A C 1
ATOM 863 O O . PHE A 1 109 ? -2.071 8.411 -0.759 1.00 95.25 109 PHE A O 1
ATOM 870 N N . THR A 1 110 ? -3.449 6.709 -0.307 1.00 94.62 110 THR A N 1
ATOM 871 C CA . THR A 1 110 ? -4.587 7.265 -1.042 1.00 94.62 110 THR A CA 1
ATOM 872 C C . THR A 1 110 ? -5.286 8.350 -0.214 1.00 94.62 110 THR A C 1
ATOM 874 O O . THR A 1 110 ? -5.182 8.397 1.017 1.00 94.62 110 THR A O 1
ATOM 877 N N . ASN A 1 111 ? -6.110 9.174 -0.867 1.00 89.00 111 ASN A N 1
ATOM 878 C CA . ASN A 1 111 ? -6.998 10.112 -0.166 1.00 89.00 111 ASN A CA 1
ATOM 879 C C . ASN A 1 111 ? -7.939 9.398 0.822 1.00 89.00 111 ASN A C 1
ATOM 881 O O . ASN A 1 111 ? -8.345 9.989 1.820 1.00 89.00 111 ASN A O 1
ATOM 885 N N . MET A 1 112 ? -8.213 8.112 0.587 1.00 91.38 112 MET A N 1
ATOM 886 C CA . MET A 1 112 ? -9.042 7.255 1.431 1.00 91.38 112 MET A CA 1
ATOM 887 C C . MET A 1 112 ? -8.243 6.447 2.466 1.00 91.38 112 MET A C 1
ATOM 889 O O . MET A 1 112 ? -8.780 5.515 3.054 1.00 91.38 112 MET A O 1
ATOM 893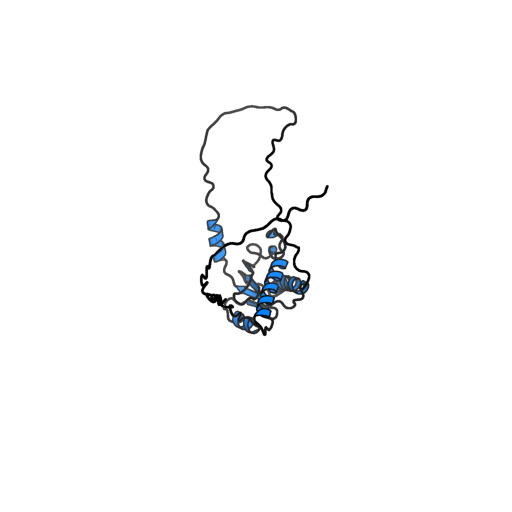 N N . ARG A 1 113 ? -6.977 6.814 2.718 1.00 94.06 113 ARG A N 1
ATOM 894 C CA . ARG A 1 113 ? -6.159 6.278 3.823 1.00 94.06 113 ARG A CA 1
ATOM 895 C C . ARG A 1 113 ? -5.904 4.772 3.702 1.00 94.06 113 ARG A C 1
ATOM 897 O O . ARG A 1 113 ? -6.043 4.016 4.655 1.00 94.06 113 ARG A O 1
ATOM 904 N N . VAL A 1 114 ? -5.516 4.363 2.498 1.00 96.56 114 VAL A N 1
ATOM 905 C CA . VAL A 1 114 ? -5.004 3.023 2.171 1.00 96.56 114 VAL A CA 1
ATOM 906 C C . VAL A 1 114 ? -3.580 3.176 1.641 1.00 96.56 114 VAL A C 1
ATOM 908 O O . VAL A 1 114 ? -3.322 4.149 0.927 1.00 96.56 114 VAL A O 1
ATOM 911 N N . LEU A 1 115 ? -2.664 2.255 1.966 1.00 97.88 115 LEU A N 1
ATOM 912 C CA . LEU A 1 115 ? -1.312 2.270 1.397 1.00 97.88 115 LEU A CA 1
ATOM 913 C C . LEU A 1 115 ? -1.387 2.104 -0.123 1.00 97.88 115 LEU A C 1
ATOM 915 O O . LEU A 1 115 ? -2.117 1.257 -0.632 1.00 97.88 115 LEU A O 1
ATOM 919 N N . LYS A 1 116 ? -0.638 2.917 -0.857 1.00 97.94 116 LYS A N 1
ATOM 920 C CA . LYS A 1 116 ? -0.607 2.933 -2.319 1.00 97.94 116 LYS A CA 1
ATOM 921 C C . LYS A 1 116 ? 0.821 2.734 -2.794 1.00 97.94 116 LYS A C 1
ATOM 923 O O . LYS A 1 116 ? 1.706 3.442 -2.326 1.00 97.94 116 LYS A O 1
ATOM 928 N N . VAL A 1 117 ? 1.012 1.854 -3.769 1.00 98.44 117 VAL A N 1
ATOM 929 C CA . VAL A 1 117 ? 2.249 1.720 -4.547 1.00 98.44 117 VAL A CA 1
ATOM 930 C C . VAL A 1 117 ? 1.933 2.027 -6.006 1.00 98.44 117 VAL A C 1
ATOM 932 O O . VAL A 1 117 ? 1.015 1.446 -6.583 1.00 98.44 117 VAL A O 1
ATOM 935 N N . GLU A 1 118 ? 2.676 2.950 -6.604 1.00 98.12 118 GLU A N 1
ATOM 936 C CA . GLU A 1 118 ? 2.535 3.337 -8.006 1.00 98.12 118 GLU A CA 1
ATOM 937 C C . GLU A 1 118 ? 3.693 2.775 -8.823 1.00 98.12 118 GLU A C 1
ATOM 939 O O . GLU A 1 118 ? 4.860 2.956 -8.469 1.00 98.12 118 GLU A O 1
ATOM 944 N N . VAL A 1 119 ? 3.362 2.107 -9.929 1.00 98.19 119 VAL A N 1
ATOM 945 C CA . VAL A 1 119 ? 4.341 1.478 -10.819 1.00 98.19 119 VAL A CA 1
ATOM 946 C C . VAL A 1 119 ? 4.237 1.986 -12.248 1.00 98.19 119 VAL A C 1
AT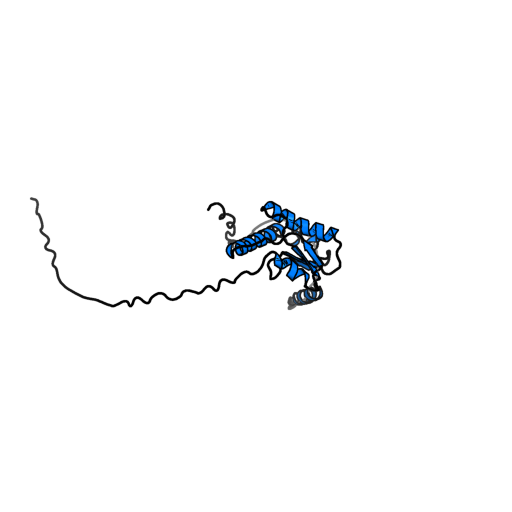OM 948 O O . VAL A 1 119 ? 3.142 2.248 -12.751 1.00 98.19 119 VAL A O 1
ATOM 951 N N . ASN A 1 120 ? 5.380 2.091 -12.920 1.00 95.94 120 ASN A N 1
ATOM 952 C CA . ASN A 1 120 ? 5.466 2.615 -14.285 1.00 95.94 120 ASN A CA 1
ATOM 953 C C . ASN A 1 120 ? 5.240 1.581 -15.394 1.00 95.94 120 ASN A C 1
ATOM 955 O O . ASN A 1 120 ? 5.108 1.946 -16.560 1.00 95.94 120 ASN A O 1
ATOM 959 N N . LYS A 1 121 ? 5.236 0.290 -15.062 1.00 94.88 121 LYS A N 1
ATOM 960 C CA . LYS A 1 121 ? 5.108 -0.799 -16.035 1.00 94.88 121 LYS A CA 1
ATOM 961 C C . LYS A 1 121 ? 4.257 -1.938 -15.496 1.00 94.88 121 LYS A C 1
ATOM 963 O O . LYS A 1 121 ? 3.709 -1.870 -14.396 1.00 94.88 121 LYS A O 1
ATOM 968 N N . GLU A 1 122 ? 4.058 -2.958 -16.319 1.00 95.94 122 GLU A N 1
ATOM 969 C CA . GLU A 1 122 ? 3.426 -4.198 -15.878 1.00 95.94 122 GLU A CA 1
ATOM 970 C C . GLU A 1 122 ? 4.380 -4.970 -14.967 1.00 95.94 122 GLU A C 1
ATOM 972 O O . GLU A 1 122 ? 5.585 -5.023 -15.215 1.00 95.94 122 GLU A O 1
ATOM 977 N N . ILE A 1 123 ? 3.831 -5.505 -13.880 1.00 97.62 123 ILE A N 1
ATOM 978 C CA . ILE A 1 123 ? 4.565 -6.213 -12.834 1.00 97.62 123 ILE A CA 1
ATOM 979 C C . ILE A 1 123 ? 3.895 -7.559 -12.590 1.00 97.62 123 ILE A C 1
ATOM 981 O O . ILE A 1 123 ? 2.674 -7.688 -12.679 1.00 97.62 123 ILE A O 1
ATOM 985 N N . GLU A 1 124 ? 4.699 -8.566 -12.278 1.00 98.19 124 GLU A N 1
ATOM 986 C CA . GLU A 1 124 ? 4.197 -9.899 -11.972 1.00 98.19 124 GLU A CA 1
ATOM 987 C C . GLU A 1 124 ? 3.595 -9.961 -10.563 1.00 98.19 124 GLU A C 1
ATOM 989 O O . GLU A 1 124 ? 3.946 -9.183 -9.672 1.00 98.19 124 GLU A O 1
ATOM 994 N N . LYS A 1 125 ? 2.718 -10.944 -10.332 1.00 98.19 125 LYS A N 1
ATOM 995 C CA . LYS A 1 125 ? 2.135 -11.186 -9.005 1.00 98.19 125 LYS A CA 1
ATOM 996 C C . LYS A 1 125 ? 3.203 -11.442 -7.938 1.00 98.19 125 LYS A C 1
ATOM 998 O O . LYS A 1 125 ? 3.076 -10.930 -6.836 1.00 98.19 125 LYS A O 1
ATOM 1003 N N . SER A 1 126 ? 4.256 -12.183 -8.273 1.00 98.38 126 SER A N 1
ATOM 1004 C CA . SER A 1 126 ? 5.395 -12.457 -7.386 1.00 98.38 126 SER A CA 1
ATOM 1005 C C . SER A 1 126 ? 6.047 -11.175 -6.861 1.00 98.38 126 SER A C 1
ATOM 1007 O O . SER A 1 126 ? 6.330 -11.074 -5.673 1.00 98.38 126 SER A O 1
ATOM 1009 N N . PHE A 1 127 ? 6.218 -10.175 -7.728 1.00 98.50 127 PHE A N 1
ATOM 1010 C CA . PHE A 1 127 ? 6.747 -8.869 -7.347 1.00 98.50 127 PHE A CA 1
ATOM 1011 C C . PHE A 1 127 ? 5.780 -8.115 -6.425 1.00 98.50 127 PHE A C 1
ATOM 1013 O O . PHE A 1 127 ? 6.193 -7.560 -5.412 1.00 98.50 127 PHE A O 1
ATOM 1020 N N . MET A 1 128 ? 4.479 -8.114 -6.735 1.00 98.69 128 MET A N 1
ATOM 1021 C CA . MET A 1 128 ? 3.474 -7.503 -5.853 1.00 98.69 128 MET A CA 1
ATOM 1022 C C . MET A 1 128 ? 3.432 -8.176 -4.476 1.00 98.69 128 MET A C 1
ATOM 1024 O O . MET A 1 128 ? 3.343 -7.479 -3.468 1.00 98.69 128 MET A O 1
ATOM 1028 N N . ASP A 1 129 ? 3.541 -9.506 -4.435 1.00 98.62 129 ASP A N 1
ATOM 1029 C CA . ASP A 1 129 ? 3.600 -10.286 -3.199 1.00 98.62 129 ASP A CA 1
ATOM 1030 C C . ASP A 1 129 ? 4.849 -9.915 -2.370 1.00 98.62 129 ASP A C 1
ATOM 1032 O O . ASP A 1 129 ? 4.739 -9.722 -1.162 1.00 98.62 129 ASP A O 1
ATOM 1036 N N . GLU A 1 130 ? 6.017 -9.752 -3.006 1.00 98.44 130 GLU A N 1
ATOM 1037 C CA . GLU A 1 130 ? 7.261 -9.318 -2.348 1.00 98.44 130 GLU A CA 1
ATOM 1038 C C . GLU A 1 130 ? 7.123 -7.920 -1.730 1.00 98.44 130 GLU A C 1
ATOM 1040 O O . GLU A 1 130 ? 7.431 -7.729 -0.553 1.00 98.44 130 GLU A O 1
ATOM 1045 N N . ILE A 1 131 ? 6.611 -6.948 -2.492 1.00 98.50 131 ILE A N 1
ATOM 1046 C CA . ILE A 1 131 ? 6.404 -5.582 -1.994 1.00 98.50 131 ILE A CA 1
ATOM 1047 C C . ILE A 1 131 ? 5.373 -5.555 -0.868 1.00 98.50 131 ILE A C 1
ATOM 1049 O O . ILE A 1 131 ? 5.584 -4.896 0.148 1.00 98.50 131 ILE A O 1
ATOM 1053 N N . TYR A 1 132 ? 4.268 -6.285 -1.016 1.00 98.56 132 TYR A N 1
ATOM 1054 C CA . TYR A 1 132 ? 3.261 -6.397 0.031 1.00 98.56 132 TYR A CA 1
ATOM 1055 C C . TYR A 1 132 ? 3.850 -6.970 1.326 1.00 98.56 132 TYR A C 1
ATOM 1057 O O . TYR A 1 132 ? 3.599 -6.430 2.405 1.00 98.56 132 TYR A O 1
ATOM 1065 N N . GLN A 1 133 ? 4.687 -8.008 1.221 1.00 98.19 133 GLN A N 1
ATOM 1066 C CA . GLN A 1 133 ? 5.313 -8.648 2.375 1.00 98.19 133 GLN A CA 1
ATOM 1067 C C . GLN A 1 133 ? 6.181 -7.680 3.184 1.00 98.19 133 GLN A C 1
ATOM 1069 O O . GLN A 1 133 ? 6.244 -7.829 4.403 1.00 98.19 133 GLN A O 1
ATOM 1074 N N . ILE A 1 134 ? 6.819 -6.685 2.560 1.00 97.75 134 ILE A N 1
ATOM 1075 C CA . ILE A 1 134 ? 7.583 -5.652 3.280 1.00 97.75 134 ILE A CA 1
ATOM 1076 C C . ILE A 1 134 ? 6.654 -4.914 4.249 1.00 97.75 134 ILE A C 1
ATOM 1078 O O . ILE A 1 134 ? 6.860 -4.952 5.463 1.00 97.75 134 ILE A O 1
ATOM 1082 N N . PHE A 1 135 ? 5.582 -4.308 3.732 1.00 98.06 135 PHE A N 1
ATOM 1083 C CA . PHE A 1 135 ? 4.634 -3.551 4.553 1.00 98.06 135 PHE A CA 1
ATOM 1084 C C . PHE A 1 135 ? 3.944 -4.430 5.597 1.00 98.06 135 PHE A C 1
ATOM 1086 O O . PHE A 1 135 ? 3.863 -4.037 6.760 1.00 98.06 135 PHE A O 1
ATOM 1093 N N . ASP A 1 136 ? 3.486 -5.622 5.212 1.00 97.75 136 ASP A N 1
ATOM 1094 C CA . ASP A 1 136 ? 2.773 -6.527 6.116 1.00 97.75 136 ASP A CA 1
ATOM 1095 C C . ASP A 1 136 ? 3.686 -7.063 7.232 1.00 97.75 136 ASP A C 1
ATOM 1097 O O . ASP A 1 136 ? 3.256 -7.198 8.377 1.00 97.75 136 ASP A O 1
ATOM 1101 N N . SER A 1 137 ? 4.980 -7.272 6.956 1.00 97.38 137 SER A N 1
ATOM 1102 C CA . SER A 1 137 ? 5.955 -7.677 7.980 1.00 97.38 137 SER A CA 1
ATOM 1103 C C . SER A 1 137 ? 6.201 -6.574 9.010 1.00 97.38 137 SER A C 1
ATOM 1105 O O . SER A 1 137 ? 6.277 -6.863 10.205 1.00 97.38 137 SER A O 1
ATOM 1107 N N . HIS A 1 138 ? 6.317 -5.315 8.575 1.00 96.88 138 HIS A N 1
ATOM 1108 C CA . HIS A 1 138 ? 6.458 -4.173 9.487 1.00 96.88 138 HIS A CA 1
ATOM 1109 C C . HIS A 1 138 ? 5.166 -3.922 10.275 1.00 96.88 138 HIS A C 1
ATOM 1111 O O . HIS A 1 138 ? 5.215 -3.759 11.494 1.00 96.88 138 HIS A O 1
ATOM 1117 N N . ALA A 1 139 ? 4.003 -4.005 9.624 1.00 96.81 139 ALA A N 1
ATOM 1118 C CA . ALA A 1 139 ? 2.699 -3.920 10.280 1.00 96.81 139 ALA A CA 1
ATOM 1119 C C . ALA A 1 139 ? 2.516 -5.012 11.350 1.00 96.81 139 ALA A C 1
ATOM 1121 O O . ALA A 1 139 ? 2.088 -4.733 12.475 1.00 96.81 139 ALA A O 1
ATOM 1122 N N . SER A 1 140 ? 2.931 -6.244 11.048 1.00 97.44 140 SER A N 1
ATOM 1123 C CA . SER A 1 140 ? 2.799 -7.382 11.964 1.00 97.44 140 SER A CA 1
ATOM 1124 C C . SER A 1 140 ? 3.582 -7.176 13.264 1.00 97.44 140 SER A C 1
ATOM 1126 O O . SER A 1 140 ? 3.120 -7.574 14.335 1.00 97.44 140 SER A O 1
ATOM 1128 N N . ARG A 1 141 ? 4.739 -6.497 13.215 1.00 95.88 141 ARG A N 1
ATOM 1129 C CA . ARG A 1 141 ? 5.561 -6.191 14.405 1.00 95.88 141 ARG A CA 1
ATOM 1130 C C . ARG A 1 141 ? 4.858 -5.270 15.398 1.00 95.88 141 ARG A C 1
ATOM 1132 O O . ARG A 1 141 ? 5.120 -5.363 16.595 1.00 95.88 141 ARG A O 1
ATOM 1139 N N . ILE A 1 142 ? 3.955 -4.421 14.915 1.00 95.12 142 ILE A N 1
ATOM 1140 C CA . ILE A 1 142 ? 3.146 -3.519 15.745 1.00 95.12 142 ILE A CA 1
ATOM 1141 C C . ILE A 1 142 ? 1.731 -4.065 16.002 1.00 95.12 142 ILE A C 1
ATOM 1143 O O . ILE A 1 142 ? 0.873 -3.351 16.519 1.00 95.12 142 ILE A O 1
ATOM 1147 N N . GLY A 1 143 ? 1.484 -5.338 15.673 1.00 95.50 143 GLY A N 1
ATOM 1148 C CA . GLY A 1 143 ? 0.231 -6.037 15.961 1.00 95.50 143 GLY A CA 1
ATOM 1149 C C . GLY A 1 143 ? -0.869 -5.862 14.912 1.00 95.50 143 GLY A C 1
ATOM 1150 O O . GLY A 1 143 ? -2.029 -6.147 15.209 1.00 95.50 143 GLY A O 1
ATOM 1151 N N . VAL A 1 144 ? -0.533 -5.408 13.703 1.00 95.75 144 VAL A N 1
ATOM 1152 C CA . VAL A 1 144 ? -1.472 -5.257 12.584 1.00 95.75 144 VAL A CA 1
ATOM 1153 C C . VAL A 1 144 ? -1.163 -6.309 11.530 1.00 95.75 144 VAL A C 1
ATOM 1155 O O . VAL A 1 144 ? -0.073 -6.325 10.980 1.00 95.75 144 VAL A O 1
ATOM 1158 N N . ASN A 1 145 ? -2.129 -7.169 11.228 1.00 94.06 145 ASN A N 1
ATOM 1159 C CA . ASN A 1 145 ? -2.005 -8.153 10.155 1.00 94.06 145 ASN A CA 1
ATOM 1160 C C . ASN A 1 145 ? -2.889 -7.735 8.981 1.00 94.06 145 ASN A C 1
ATOM 1162 O O . ASN A 1 145 ? -3.919 -7.093 9.194 1.00 94.06 145 ASN A O 1
ATOM 1166 N N . GLU A 1 146 ? -2.520 -8.155 7.775 1.00 95.44 146 GLU A N 1
ATOM 1167 C CA . GLU A 1 146 ? -3.291 -7.916 6.557 1.00 95.44 146 GLU A CA 1
ATOM 1168 C C . GLU A 1 146 ? -3.479 -6.424 6.250 1.00 95.44 146 GLU A C 1
ATOM 1170 O O . GLU A 1 146 ? -4.592 -5.965 5.975 1.00 95.44 146 GLU A O 1
ATOM 1175 N N . VAL A 1 147 ? -2.393 -5.645 6.308 1.00 97.00 147 VAL A N 1
ATOM 1176 C CA . VAL A 1 147 ? -2.454 -4.193 6.077 1.00 97.00 147 VAL A CA 1
ATOM 1177 C C . VAL A 1 147 ? -3.006 -3.882 4.672 1.00 97.00 147 VAL A C 1
ATOM 1179 O O . VAL A 1 147 ? -2.507 -4.416 3.684 1.00 97.00 147 VAL A O 1
ATOM 1182 N N . PRO A 1 148 ? -4.031 -3.023 4.522 1.00 97.56 148 PRO A N 1
ATOM 1183 C CA . PRO A 1 148 ? -4.616 -2.756 3.215 1.00 97.56 148 PRO A CA 1
ATOM 1184 C C . PRO A 1 148 ? -3.637 -1.973 2.332 1.00 97.56 148 PRO A C 1
ATOM 1186 O O . PRO A 1 148 ? -3.233 -0.854 2.669 1.00 97.56 148 PRO A O 1
ATOM 1189 N N . LEU A 1 149 ? -3.301 -2.548 1.177 1.00 98.38 149 LEU A N 1
ATOM 1190 C CA . LEU A 1 149 ? -2.379 -1.975 0.198 1.00 98.38 149 LEU A CA 1
ATOM 1191 C C . LEU A 1 149 ? -2.927 -2.144 -1.218 1.00 98.38 149 LEU A C 1
ATOM 1193 O O . LEU A 1 149 ? -3.457 -3.194 -1.576 1.00 98.38 149 LEU A O 1
ATOM 1197 N N . VAL A 1 150 ? -2.787 -1.110 -2.043 1.00 98.38 150 VAL A N 1
ATOM 1198 C CA . VAL A 1 150 ? -3.218 -1.123 -3.444 1.00 98.38 150 VAL A CA 1
ATOM 1199 C C . VAL A 1 150 ? -2.080 -0.769 -4.393 1.00 98.38 150 VAL A C 1
ATOM 1201 O O . VAL A 1 150 ? -1.297 0.146 -4.138 1.00 98.38 150 VAL A O 1
ATOM 1204 N N . PHE A 1 151 ? -2.030 -1.471 -5.522 1.00 98.62 151 PHE A N 1
ATOM 1205 C CA . PHE A 1 151 ? -1.134 -1.182 -6.635 1.00 98.62 151 PHE A CA 1
ATOM 1206 C C . PHE A 1 151 ? -1.873 -0.393 -7.707 1.00 98.62 151 PHE A C 1
ATOM 1208 O O . PHE A 1 151 ? -2.981 -0.759 -8.108 1.00 98.62 151 PHE A O 1
ATOM 1215 N N . PHE A 1 152 ? -1.246 0.681 -8.171 1.00 98.12 152 PHE A N 1
ATOM 1216 C CA . PHE A 1 152 ? -1.763 1.565 -9.206 1.00 98.12 152 PHE A CA 1
ATOM 1217 C C . PHE A 1 152 ? -0.738 1.743 -10.324 1.00 98.12 152 PHE A C 1
ATOM 1219 O O . PHE A 1 152 ? 0.471 1.753 -10.089 1.00 98.12 152 PHE A O 1
ATOM 1226 N N . ARG A 1 153 ? -1.218 1.931 -11.551 1.00 97.56 153 ARG A N 1
ATOM 1227 C CA . ARG A 1 153 ? -0.397 2.428 -12.650 1.00 97.56 153 ARG A CA 1
ATOM 1228 C C . ARG A 1 153 ? -0.147 3.920 -12.453 1.00 97.56 153 ARG A C 1
ATOM 1230 O O . ARG A 1 153 ? -1.095 4.688 -12.297 1.00 97.56 153 ARG A O 1
ATOM 1237 N N . GLY A 1 154 ? 1.122 4.305 -12.456 1.00 93.25 154 GLY A N 1
ATOM 1238 C CA . GLY A 1 154 ? 1.558 5.693 -12.376 1.00 93.25 154 GLY A CA 1
ATOM 1239 C C . GLY A 1 154 ? 2.228 6.164 -13.667 1.00 93.25 154 GLY A C 1
ATOM 1240 O O . GLY A 1 154 ? 2.611 5.350 -14.510 1.00 93.25 154 GLY A O 1
ATOM 1241 N N . ASP A 1 155 ? 2.353 7.481 -13.815 1.00 87.19 155 ASP A N 1
ATOM 1242 C CA . ASP A 1 155 ? 2.947 8.127 -14.986 1.00 87.19 155 ASP A CA 1
ATOM 1243 C C . ASP A 1 155 ? 4.371 8.620 -14.675 1.00 87.19 155 ASP A C 1
ATOM 1245 O O . ASP A 1 155 ? 4.589 9.346 -13.705 1.00 87.19 155 ASP A O 1
ATOM 1249 N N . VAL A 1 156 ? 5.343 8.216 -15.498 1.00 80.62 156 VAL A N 1
ATOM 1250 C CA . VAL A 1 156 ? 6.761 8.602 -15.370 1.00 80.62 156 VAL A CA 1
ATOM 1251 C C . VAL A 1 156 ? 7.006 10.006 -15.910 1.00 80.62 156 VAL A C 1
ATOM 1253 O O . VAL A 1 156 ? 7.936 10.664 -15.454 1.00 80.62 156 VAL A O 1
ATOM 1256 N N . SER A 1 157 ? 6.181 10.494 -16.843 1.00 77.19 157 SER A N 1
ATOM 1257 C CA . SER A 1 157 ? 6.345 11.830 -17.429 1.00 77.19 157 SER A CA 1
ATOM 1258 C C . SER A 1 157 ? 6.290 12.935 -16.370 1.00 77.19 157 SER A C 1
ATOM 1260 O O . SER A 1 157 ? 6.992 13.932 -16.494 1.00 77.19 157 SER A O 1
ATOM 1262 N N . ALA A 1 158 ? 5.562 12.712 -15.273 1.00 60.94 158 ALA A N 1
ATOM 1263 C CA . ALA A 1 158 ? 5.521 13.619 -14.127 1.00 60.94 158 ALA A CA 1
ATOM 1264 C C . ALA A 1 158 ? 6.848 13.707 -13.337 1.00 60.94 158 ALA A C 1
ATOM 1266 O O . ALA A 1 158 ? 7.043 14.655 -12.581 1.00 60.94 158 ALA A O 1
ATOM 1267 N N . LEU A 1 159 ? 7.761 12.738 -13.482 1.00 62.69 159 LEU A N 1
ATOM 1268 C CA . LEU A 1 159 ? 9.056 12.734 -12.788 1.00 62.69 159 LEU A CA 1
ATOM 1269 C C . LEU A 1 159 ? 10.124 13.547 -13.530 1.00 62.69 159 LEU A C 1
ATOM 1271 O O . LEU A 1 159 ? 10.982 14.151 -12.890 1.00 62.69 159 LEU A O 1
ATOM 1275 N N . THR A 1 160 ? 10.076 13.574 -14.864 1.00 59.25 160 THR A N 1
ATOM 1276 C CA . THR A 1 160 ? 11.083 14.248 -15.704 1.00 59.25 160 THR A CA 1
ATOM 1277 C C . THR A 1 160 ? 10.984 15.774 -15.611 1.00 59.25 160 THR A C 1
ATOM 1279 O O . THR A 1 160 ? 11.996 16.463 -15.578 1.00 59.25 160 THR A O 1
ATOM 1282 N N . GLU A 1 161 ? 9.775 16.317 -15.451 1.00 56.66 161 GLU A N 1
ATOM 1283 C CA . GLU A 1 161 ? 9.573 17.767 -15.299 1.00 56.66 161 GLU A CA 1
ATOM 1284 C C . GLU A 1 161 ? 10.172 18.330 -13.993 1.00 56.66 161 GLU A C 1
ATOM 1286 O O . GLU A 1 161 ? 10.517 19.509 -13.924 1.00 56.66 161 GLU A O 1
ATOM 1291 N N . LEU A 1 162 ? 10.335 17.497 -12.955 1.00 55.59 162 LEU A N 1
ATOM 1292 C CA . LEU A 1 162 ? 10.938 17.899 -11.680 1.00 55.59 162 LEU A CA 1
ATOM 1293 C C . LEU A 1 162 ? 12.471 17.825 -11.702 1.00 55.59 162 LEU A C 1
ATOM 1295 O O . LEU A 1 162 ? 13.116 18.634 -11.034 1.00 55.59 162 LEU A O 1
ATOM 1299 N N . SER A 1 163 ? 13.062 16.905 -12.473 1.00 54.22 163 SER A N 1
ATOM 1300 C CA . SER A 1 163 ? 14.522 16.808 -12.609 1.00 54.22 163 SER A CA 1
ATOM 1301 C C . SER A 1 163 ? 15.115 17.948 -13.434 1.00 54.22 163 SER A C 1
ATOM 1303 O O . SER A 1 163 ? 16.207 18.415 -13.124 1.00 54.22 163 SER A O 1
ATOM 1305 N N . ASP A 1 164 ? 14.375 18.452 -14.423 1.00 50.94 164 ASP A N 1
ATOM 1306 C CA . ASP A 1 164 ? 14.869 19.475 -15.355 1.00 50.94 164 ASP A CA 1
ATOM 1307 C C . ASP A 1 164 ? 14.932 20.889 -14.736 1.00 50.94 164 ASP A C 1
ATOM 1309 O O . ASP A 1 164 ? 15.502 21.807 -15.323 1.00 50.94 164 ASP A O 1
ATOM 1313 N N . THR A 1 165 ? 14.379 21.085 -13.530 1.00 49.09 165 THR A N 1
ATOM 1314 C CA . THR A 1 165 ? 14.398 22.379 -12.812 1.00 49.09 165 THR A CA 1
ATOM 1315 C C . THR A 1 165 ? 15.501 22.498 -11.756 1.00 49.09 165 THR A C 1
ATOM 1317 O O . THR A 1 165 ? 15.689 23.580 -11.198 1.00 49.09 165 THR A O 1
ATOM 1320 N N . ALA A 1 166 ? 16.247 21.422 -11.482 1.00 49.50 166 ALA A N 1
ATOM 1321 C CA . ALA A 1 166 ? 17.279 21.400 -10.442 1.00 49.50 166 ALA A CA 1
ATOM 1322 C C . ALA A 1 166 ? 18.653 21.924 -10.905 1.00 49.50 166 ALA A C 1
ATOM 1324 O O . ALA A 1 166 ? 19.563 22.023 -10.084 1.00 49.50 166 ALA A O 1
ATOM 1325 N N . ASP A 1 167 ? 18.806 22.278 -12.184 1.00 46.56 167 ASP A N 1
ATOM 1326 C CA . ASP A 1 167 ? 20.117 22.528 -12.788 1.00 46.56 167 ASP A CA 1
ATOM 1327 C C . ASP A 1 167 ? 20.230 23.935 -13.398 1.00 46.56 167 ASP A C 1
ATOM 1329 O O . ASP A 1 167 ? 20.383 24.086 -14.602 1.00 46.56 167 ASP A O 1
ATOM 1333 N N . LEU A 1 168 ? 20.127 24.991 -12.577 1.00 43.28 168 LEU A N 1
ATOM 1334 C CA . LEU A 1 168 ? 20.600 26.344 -12.919 1.00 43.28 168 LEU A CA 1
ATOM 1335 C C . LEU A 1 168 ? 21.003 27.122 -11.652 1.00 43.28 168 LEU A C 1
ATOM 1337 O O . LEU A 1 168 ? 20.140 27.637 -10.937 1.00 43.28 168 LEU A O 1
ATOM 1341 N N . ASN A 1 169 ? 22.318 27.212 -11.390 1.00 39.59 169 ASN A N 1
ATOM 1342 C CA . ASN A 1 169 ? 23.085 28.451 -11.122 1.00 39.59 169 ASN A CA 1
ATOM 1343 C C . ASN A 1 169 ? 24.381 28.184 -10.314 1.00 39.59 169 ASN A C 1
ATOM 1345 O O . ASN A 1 169 ? 24.483 28.582 -9.154 1.00 39.59 169 ASN A O 1
ATOM 1349 N N . GLU A 1 170 ? 25.421 27.630 -10.945 1.00 35.72 170 GLU A N 1
ATOM 1350 C CA . GLU A 1 170 ? 26.797 28.066 -10.658 1.00 35.72 170 GLU A CA 1
ATOM 1351 C C . GLU A 1 170 ? 27.249 28.972 -11.806 1.00 35.72 170 GLU A C 1
ATOM 1353 O O . GLU A 1 170 ? 27.710 28.525 -12.853 1.00 35.72 170 GLU A O 1
ATOM 1358 N N . THR A 1 171 ? 27.067 30.280 -11.623 1.00 30.34 171 THR A N 1
ATOM 1359 C CA . THR A 1 171 ? 27.687 31.279 -12.494 1.00 30.34 171 THR A CA 1
ATOM 1360 C C . THR A 1 171 ? 29.087 31.558 -11.971 1.00 30.34 171 THR A C 1
ATOM 1362 O O . THR A 1 171 ? 29.279 32.330 -11.028 1.00 30.34 171 THR A O 1
ATOM 1365 N N . GLU A 1 172 ? 30.066 30.932 -12.619 1.00 39.19 172 GLU A N 1
ATOM 1366 C CA . GLU A 1 172 ? 31.463 31.347 -12.607 1.00 39.19 172 GLU A CA 1
ATOM 1367 C C . GLU A 1 172 ? 31.581 32.821 -13.020 1.00 39.19 172 GLU A C 1
ATOM 1369 O O . GLU A 1 172 ? 31.034 33.236 -14.040 1.00 39.19 172 GLU A O 1
ATOM 1374 N N . ASN A 1 173 ? 32.338 33.616 -12.259 1.00 31.77 173 ASN A N 1
ATOM 1375 C CA . ASN A 1 173 ? 32.786 34.932 -12.704 1.00 31.77 173 ASN A CA 1
ATOM 1376 C C . ASN A 1 173 ? 34.260 35.180 -12.346 1.00 31.77 173 ASN A C 1
ATOM 1378 O O . ASN A 1 173 ? 34.604 35.546 -11.228 1.00 31.77 173 ASN A O 1
ATOM 1382 N N . ASN A 1 174 ? 35.065 35.068 -13.405 1.00 35.12 174 ASN A N 1
ATOM 1383 C CA . ASN A 1 174 ? 36.238 35.860 -13.790 1.00 35.12 174 ASN A CA 1
ATOM 1384 C C . ASN A 1 174 ? 37.598 35.737 -13.067 1.00 35.12 174 ASN A C 1
ATOM 1386 O O . ASN A 1 174 ? 37.868 36.365 -12.050 1.00 35.12 174 ASN A O 1
ATOM 1390 N N . THR A 1 175 ? 38.504 35.055 -13.783 1.00 33.56 175 THR A N 1
ATOM 1391 C CA . THR A 1 175 ? 39.707 35.603 -14.453 1.00 33.56 175 THR A CA 1
ATOM 1392 C C . THR A 1 175 ? 40.684 36.459 -13.639 1.00 33.56 175 THR A C 1
ATOM 1394 O O . THR A 1 175 ? 40.413 37.620 -13.359 1.00 33.56 175 THR A O 1
ATOM 1397 N N . ASN A 1 176 ? 41.914 35.951 -13.469 1.00 32.84 176 ASN A N 1
ATOM 1398 C CA . ASN A 1 176 ? 43.134 36.679 -13.847 1.00 32.84 176 ASN A CA 1
ATOM 1399 C C . ASN A 1 176 ? 44.311 35.731 -14.141 1.00 32.84 176 ASN A C 1
ATOM 1401 O O . ASN A 1 176 ? 44.443 34.652 -13.570 1.00 32.84 176 ASN A O 1
ATOM 1405 N N . GLN A 1 177 ? 45.116 36.144 -15.119 1.00 35.44 177 GLN A N 1
ATOM 1406 C CA . GLN A 1 177 ? 46.022 35.341 -15.936 1.00 35.44 177 GLN A CA 1
ATOM 1407 C C . GLN A 1 177 ? 47.437 35.146 -15.340 1.00 35.44 177 GLN A C 1
ATOM 1409 O O . GLN A 1 177 ? 48.008 36.062 -14.762 1.00 35.44 177 GLN A O 1
ATOM 1414 N N . GLN A 1 178 ? 48.015 33.973 -15.649 1.00 30.08 178 GLN A N 1
ATOM 1415 C CA . GLN A 1 178 ? 49.389 33.722 -16.138 1.00 30.08 178 GLN A CA 1
ATOM 1416 C C . GLN A 1 178 ? 50.614 34.048 -15.249 1.00 30.08 178 GLN A C 1
ATOM 1418 O O . GLN A 1 178 ? 50.977 35.204 -15.086 1.00 30.08 178 GLN A O 1
ATOM 1423 N N . THR A 1 179 ? 51.399 33.018 -14.868 1.00 24.83 179 THR A N 1
ATOM 1424 C CA . THR A 1 179 ? 52.806 32.803 -15.325 1.00 24.83 179 THR A CA 1
ATOM 1425 C C . THR A 1 179 ? 53.509 31.563 -14.710 1.00 24.83 179 THR A C 1
ATOM 1427 O O . THR A 1 179 ? 53.577 31.388 -13.504 1.00 24.83 179 THR A O 1
ATOM 1430 N N . LYS A 1 180 ? 54.051 30.722 -15.610 1.00 29.69 180 LYS A N 1
ATOM 1431 C CA . LYS A 1 180 ? 55.290 29.893 -15.612 1.00 29.69 180 LYS A CA 1
ATOM 1432 C C . LYS A 1 180 ? 56.022 29.424 -14.317 1.00 29.69 180 LYS A C 1
ATOM 1434 O O . LYS A 1 180 ? 56.609 30.229 -13.614 1.00 29.69 180 LYS A O 1
ATOM 1439 N N . SER A 1 181 ? 56.290 28.102 -14.321 1.00 26.17 181 SER A N 1
ATOM 1440 C CA . SER A 1 181 ? 57.615 27.412 -14.271 1.00 26.17 181 SER A CA 1
ATOM 1441 C C . SER A 1 181 ? 58.357 27.135 -12.942 1.00 26.17 181 SER A C 1
ATOM 1443 O O . SER A 1 181 ? 58.718 28.060 -12.232 1.00 26.17 181 SER A O 1
ATOM 1445 N N . GLY A 1 182 ? 58.784 25.863 -12.776 1.00 25.23 182 GLY A N 1
ATOM 1446 C CA . GLY A 1 182 ? 59.933 25.385 -11.962 1.00 25.23 182 GLY A CA 1
ATOM 1447 C C . GLY A 1 182 ? 59.582 24.959 -10.527 1.00 25.23 182 GLY A C 1
ATOM 1448 O O . GLY A 1 182 ? 59.108 25.777 -9.758 1.00 25.23 182 GLY A O 1
ATOM 1449 N N . SER A 1 183 ? 59.592 23.670 -10.164 1.00 26.62 183 SER A N 1
ATOM 1450 C CA . SER A 1 183 ? 60.733 22.786 -9.818 1.00 26.62 183 SER A CA 1
ATOM 1451 C C . SER A 1 183 ? 61.001 22.685 -8.300 1.00 26.62 183 SER A C 1
ATOM 1453 O O . SER A 1 183 ? 61.347 23.673 -7.669 1.00 26.62 183 SER A O 1
ATOM 1455 N N . GLU A 1 184 ? 60.923 21.442 -7.804 1.00 27.09 184 GLU A N 1
ATOM 1456 C CA . GLU A 1 184 ? 61.643 20.829 -6.664 1.00 27.09 184 GLU A CA 1
ATOM 1457 C C . GLU A 1 184 ? 61.267 21.133 -5.189 1.00 27.09 184 GLU A C 1
ATOM 1459 O O . GLU A 1 184 ? 61.511 22.193 -4.631 1.00 27.09 184 GLU A O 1
ATOM 1464 N N . THR A 1 185 ? 60.730 20.080 -4.553 1.00 23.81 185 THR A N 1
ATOM 1465 C CA . THR A 1 185 ? 61.148 19.411 -3.297 1.00 23.81 185 THR A CA 1
ATOM 1466 C C . THR A 1 185 ? 61.739 20.235 -2.137 1.00 23.81 185 THR A C 1
ATOM 1468 O O . THR A 1 185 ? 62.886 20.663 -2.221 1.00 23.81 185 THR A O 1
ATOM 1471 N N . SER A 1 186 ? 61.072 20.232 -0.963 1.00 27.77 186 SER A N 1
ATOM 1472 C CA . SER A 1 186 ? 61.599 19.687 0.322 1.00 27.77 186 SER A CA 1
ATOM 1473 C C . SER A 1 186 ? 60.780 20.065 1.582 1.00 27.77 186 SER A C 1
ATOM 1475 O O . SER A 1 186 ? 60.596 21.234 1.877 1.00 27.77 186 SER A O 1
ATOM 1477 N N . LYS A 1 187 ? 60.418 19.020 2.349 1.00 30.42 187 LYS A N 1
ATOM 1478 C CA . LYS A 1 187 ? 60.505 18.821 3.822 1.00 30.42 187 LYS A CA 1
ATOM 1479 C C . LYS A 1 187 ? 59.748 19.697 4.864 1.00 30.42 187 LYS A C 1
ATOM 1481 O O . LYS A 1 187 ? 59.940 20.895 4.968 1.00 30.42 187 LYS A O 1
ATOM 1486 N N . GLU A 1 188 ? 59.077 18.946 5.762 1.00 31.28 188 GLU A N 1
ATOM 1487 C CA . GLU A 1 188 ? 58.898 19.117 7.234 1.00 31.28 188 GLU A CA 1
ATOM 1488 C C . GLU A 1 188 ? 57.714 19.930 7.849 1.00 31.28 188 GLU A C 1
ATOM 1490 O O . GLU A 1 188 ? 57.741 21.145 7.963 1.00 31.28 188 GLU A O 1
ATOM 1495 N N . LYS A 1 189 ? 56.681 19.167 8.279 1.00 31.14 189 LYS A N 1
ATOM 1496 C CA . LYS A 1 189 ? 55.890 19.093 9.555 1.00 31.14 189 LYS A CA 1
ATOM 1497 C C . LYS A 1 189 ? 55.972 20.227 10.633 1.00 31.14 189 LYS A C 1
ATOM 1499 O O . LYS A 1 189 ? 57.044 20.775 10.837 1.00 31.14 189 LYS A O 1
ATOM 1504 N N . PRO A 1 190 ? 55.027 20.268 11.614 1.00 51.00 190 PRO A N 1
ATOM 1505 C CA . PRO A 1 190 ? 53.614 20.696 11.587 1.00 51.00 190 PR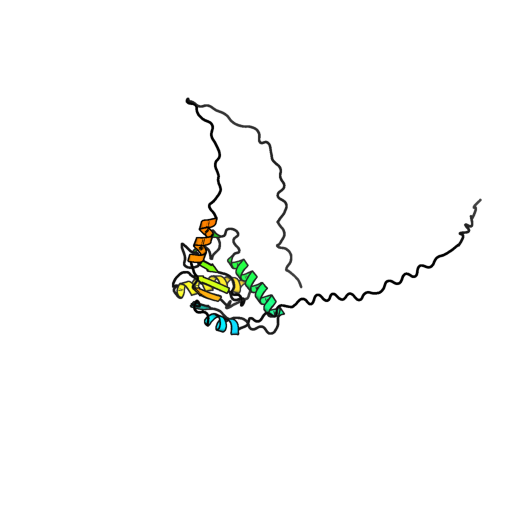O A CA 1
ATOM 1506 C C . PRO A 1 190 ? 53.305 21.816 12.614 1.00 51.00 190 PRO A C 1
ATOM 1508 O O .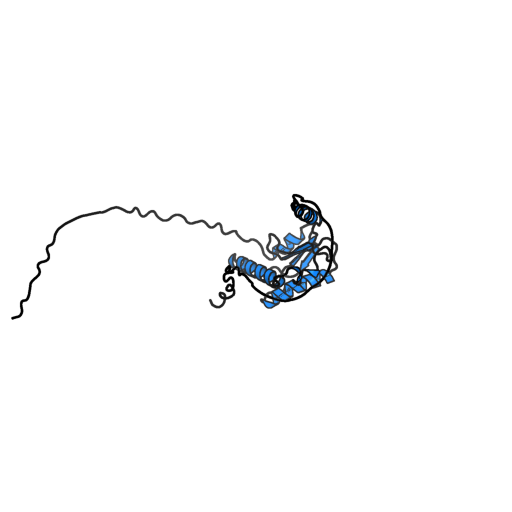 PRO A 1 190 ? 53.865 21.815 13.710 1.00 51.00 190 PRO A O 1
ATOM 1511 N N . ASN A 1 191 ? 52.314 22.685 12.377 1.00 30.08 191 ASN A N 1
ATOM 1512 C CA . ASN A 1 191 ? 51.739 23.494 13.462 1.00 30.08 191 ASN A CA 1
ATOM 1513 C C . ASN A 1 191 ? 50.490 24.300 13.077 1.00 30.08 191 ASN A C 1
ATOM 1515 O O . ASN A 1 191 ? 50.407 24.907 12.018 1.00 30.08 191 ASN A O 1
ATOM 1519 N N . SER A 1 192 ? 49.603 24.372 14.072 1.00 37.88 192 SER A N 1
ATOM 1520 C CA . SER A 1 192 ? 48.566 25.381 14.307 1.00 37.88 192 SER A CA 1
ATOM 1521 C C . SER A 1 192 ? 47.271 25.313 13.504 1.00 37.88 192 SER A C 1
ATOM 1523 O O . SER A 1 192 ? 47.096 25.928 12.459 1.00 37.88 192 SER A O 1
ATOM 1525 N N . ILE A 1 193 ? 46.304 24.662 14.149 1.00 44.97 193 ILE A N 1
ATOM 1526 C CA . ILE A 1 193 ? 44.877 24.977 14.076 1.00 44.97 193 ILE A CA 1
ATOM 1527 C C . ILE A 1 193 ? 44.646 26.371 14.691 1.00 44.97 193 ILE A C 1
ATOM 1529 O O . ILE A 1 193 ? 45.094 26.604 15.817 1.00 44.97 193 ILE A O 1
ATOM 1533 N N . PRO A 1 194 ? 43.846 27.242 14.059 1.00 42.81 194 PRO A N 1
ATOM 1534 C CA . PRO A 1 194 ? 42.957 28.138 14.774 1.00 42.81 194 PRO A CA 1
ATOM 1535 C C . PRO A 1 194 ? 41.514 27.649 14.615 1.00 42.81 194 PRO A C 1
ATOM 1537 O O . PRO A 1 194 ? 41.036 27.355 13.520 1.00 42.81 194 PRO A O 1
ATOM 1540 N N . GLY A 1 195 ? 40.851 27.498 15.757 1.00 37.66 195 GLY A N 1
ATOM 1541 C CA . GLY A 1 195 ? 39.514 26.947 15.856 1.00 37.66 195 GLY A CA 1
ATOM 1542 C C . GLY A 1 195 ? 38.421 27.896 15.381 1.00 37.66 195 GLY A C 1
ATOM 1543 O O . GLY A 1 195 ? 38.534 29.114 15.478 1.00 37.66 195 GLY A O 1
ATOM 1544 N N . PHE A 1 196 ? 37.309 27.289 14.981 1.00 50.75 196 PHE A N 1
ATOM 1545 C CA . PHE A 1 196 ? 35.995 27.903 15.054 1.00 50.75 196 PHE A CA 1
ATOM 1546 C C . PHE A 1 196 ? 35.089 26.982 15.864 1.00 50.75 196 PHE A C 1
ATOM 1548 O O . PHE A 1 196 ? 34.620 25.943 15.412 1.00 50.75 196 PHE A O 1
ATOM 1555 N N . SER A 1 197 ? 34.911 27.385 17.117 1.00 46.91 197 SER A N 1
ATOM 1556 C CA . SER A 1 197 ? 33.825 26.966 17.986 1.00 46.91 197 SER A CA 1
ATOM 1557 C C . SER A 1 197 ? 32.524 27.536 17.429 1.00 46.91 197 SER A C 1
ATOM 1559 O O . SER A 1 197 ? 32.313 28.742 17.540 1.00 46.91 197 SER A O 1
ATOM 1561 N N . LEU A 1 198 ? 31.637 26.689 16.908 1.00 49.81 198 LEU A N 1
ATOM 1562 C CA . LEU A 1 198 ? 30.211 26.996 16.831 1.00 49.81 198 LEU A CA 1
ATOM 1563 C C . LEU A 1 198 ? 29.388 25.772 17.247 1.00 49.81 198 LEU A C 1
ATOM 1565 O O . LEU A 1 198 ? 29.567 24.658 16.765 1.00 49.81 198 LEU A O 1
ATOM 1569 N N . MET A 1 199 ? 28.533 26.040 18.228 1.00 56.09 199 MET A N 1
ATOM 1570 C CA . MET A 1 199 ? 27.623 25.162 18.948 1.00 56.09 199 MET A CA 1
ATOM 1571 C C . MET A 1 199 ? 26.624 24.472 18.015 1.00 56.09 199 MET A C 1
ATOM 1573 O O . MET A 1 199 ? 25.701 25.123 17.530 1.00 56.09 199 MET A O 1
ATOM 1577 N N . TYR A 1 200 ? 26.729 23.152 17.849 1.00 54.34 200 TYR A N 1
ATOM 1578 C CA . TYR A 1 200 ? 25.581 22.348 17.431 1.00 54.34 200 TYR A CA 1
ATOM 1579 C C . TYR A 1 200 ? 24.879 21.836 18.679 1.00 54.34 200 TYR A C 1
ATOM 1581 O O . TYR A 1 200 ? 25.332 20.923 19.370 1.00 54.34 200 TYR A O 1
ATOM 1589 N N . GLY A 1 201 ? 23.804 22.552 18.994 1.00 48.41 201 GLY A N 1
ATOM 1590 C CA . GLY A 1 201 ? 22.883 22.250 20.065 1.00 48.41 201 GLY A CA 1
ATOM 1591 C C . GLY A 1 201 ? 22.232 20.883 19.892 1.00 48.41 201 GLY A C 1
ATOM 1592 O O . GLY A 1 201 ? 21.930 20.424 18.793 1.00 48.41 201 GLY A O 1
ATOM 1593 N N . LEU A 1 202 ? 22.022 20.275 21.051 1.00 51.84 202 LEU A N 1
ATOM 1594 C CA . LEU A 1 202 ? 21.194 19.119 21.339 1.00 51.84 202 LEU A CA 1
ATOM 1595 C C . LEU A 1 202 ? 19.880 19.106 20.535 1.00 51.84 202 LEU A C 1
ATOM 1597 O O . LEU A 1 202 ? 18.907 19.743 20.927 1.00 51.84 202 LEU A O 1
ATOM 1601 N N . PHE A 1 203 ? 19.810 18.276 19.498 1.00 54.41 203 PHE A N 1
ATOM 1602 C CA . PHE A 1 203 ? 18.561 17.628 19.086 1.00 54.41 203 PHE A CA 1
ATOM 1603 C C . PHE A 1 203 ? 18.700 16.127 19.320 1.00 54.41 203 PHE A C 1
ATOM 1605 O O . PHE A 1 203 ? 18.725 15.310 18.409 1.00 54.41 203 PHE A O 1
ATOM 1612 N N . GLY A 1 204 ? 18.861 15.784 20.594 1.00 55.00 204 GLY A N 1
ATOM 1613 C CA . GLY A 1 204 ? 18.904 14.417 21.087 1.00 55.00 204 GLY A CA 1
ATOM 1614 C C . GLY A 1 204 ? 17.996 14.290 22.296 1.00 55.00 204 GLY A C 1
ATOM 1615 O O . GLY A 1 204 ? 18.499 14.133 23.398 1.00 55.00 204 GLY A O 1
ATOM 1616 N N . LEU A 1 205 ? 16.681 14.440 22.098 1.00 50.28 205 LEU A N 1
ATOM 1617 C CA . LEU A 1 205 ? 15.642 13.855 22.954 1.00 50.28 205 LEU A CA 1
ATOM 1618 C C . LEU A 1 205 ? 14.257 14.037 22.299 1.00 50.28 205 LEU A C 1
ATOM 1620 O O . LEU A 1 205 ? 13.523 14.972 22.600 1.00 50.28 205 LEU A O 1
ATOM 1624 N N . TYR A 1 206 ? 13.879 13.125 21.406 1.00 49.62 206 TYR A N 1
ATOM 1625 C CA . TYR A 1 206 ? 12.458 12.860 21.137 1.00 49.62 206 TYR A CA 1
ATOM 1626 C C . TYR A 1 206 ? 12.190 11.353 21.077 1.00 49.62 206 TYR A C 1
ATOM 1628 O O . TYR A 1 206 ? 11.523 10.845 20.189 1.00 49.62 206 TYR A O 1
ATOM 1636 N N . LEU A 1 207 ? 12.754 10.623 22.045 1.00 48.03 207 LEU A N 1
ATOM 1637 C CA . LEU A 1 207 ? 12.463 9.201 22.266 1.00 48.03 207 LEU A CA 1
ATOM 1638 C C . LEU A 1 207 ? 12.002 8.893 23.695 1.00 48.03 207 LEU A C 1
ATOM 1640 O O . LEU A 1 207 ? 11.994 7.747 24.128 1.00 48.03 207 LEU A O 1
ATOM 1644 N N . VAL A 1 208 ? 11.546 9.898 24.439 1.00 52.84 208 VAL A N 1
ATOM 1645 C CA . VAL A 1 208 ? 10.922 9.677 25.747 1.00 52.84 208 VAL A CA 1
ATOM 1646 C C . VAL A 1 208 ? 9.628 10.466 25.789 1.00 52.84 208 VAL A C 1
ATOM 1648 O O . VAL A 1 208 ? 9.651 11.633 26.146 1.00 52.84 208 VAL A O 1
ATOM 1651 N N . CYS A 1 209 ? 8.531 9.835 25.357 1.00 45.19 209 CYS A N 1
ATOM 1652 C CA . CYS A 1 209 ? 7.170 10.049 25.871 1.00 45.19 209 CYS A CA 1
ATOM 1653 C C . CYS A 1 209 ? 6.146 9.183 25.114 1.00 45.19 209 CYS A C 1
ATOM 1655 O O . CYS A 1 209 ? 5.276 9.706 24.426 1.00 45.19 209 CYS A O 1
ATOM 1657 N N . ARG A 1 210 ? 6.194 7.853 25.275 1.00 41.28 210 ARG A N 1
ATOM 1658 C CA . ARG A 1 210 ? 4.961 7.044 25.209 1.00 41.28 210 ARG A CA 1
ATOM 1659 C C . ARG A 1 210 ? 5.090 5.710 25.940 1.00 41.28 210 ARG A C 1
ATOM 1661 O O . ARG A 1 210 ? 4.993 4.647 25.347 1.00 41.28 210 ARG A O 1
ATOM 1668 N N . ILE A 1 211 ? 5.258 5.766 27.260 1.00 50.16 211 ILE A N 1
ATOM 1669 C CA . ILE A 1 211 ? 4.782 4.689 28.131 1.00 50.16 211 ILE A CA 1
ATOM 1670 C C . ILE A 1 211 ? 3.985 5.335 29.259 1.00 50.16 211 ILE A C 1
ATOM 1672 O O . ILE A 1 211 ? 4.520 6.150 30.010 1.00 50.16 211 ILE A O 1
ATOM 1676 N N . ARG A 1 212 ? 2.736 4.868 29.376 1.00 40.34 212 ARG A N 1
ATOM 1677 C CA . ARG A 1 212 ? 1.786 5.010 30.488 1.00 40.34 212 ARG A CA 1
ATOM 1678 C C . ARG A 1 212 ? 0.712 6.090 30.332 1.00 40.34 212 ARG A C 1
ATOM 1680 O O . ARG A 1 212 ? 0.874 7.219 30.781 1.00 40.34 212 ARG A O 1
ATOM 1687 N N . HIS A 1 213 ? -0.433 5.660 29.807 1.00 42.78 213 HIS A N 1
ATOM 1688 C CA . HIS A 1 213 ? -1.699 5.816 30.515 1.00 42.78 213 HIS A CA 1
ATOM 1689 C C . HIS A 1 213 ? -2.611 4.621 30.249 1.00 42.78 213 HIS A C 1
ATOM 1691 O O . HIS A 1 213 ? -2.549 4.101 29.113 1.00 42.78 213 HIS A O 1
#

Sequence (213 aa):
MTMEKKFVLSVPLAAMMLMSMAFVPAVSAQEVIEQKLTFGPETLNELKSNPNFIAAYGNMPAFSTSEERKKWLDILDLIYTEVNIEVNANEREMSKYFYPDGPIINYGFTNMRVLKVEVNKEIEKSFMDEIYQIFDSHASRIGVNEVPLVFFRGDVSALTELSDTADLNETENNTNQQTKSGSETSKEKPNSIPGFSLMYGLFGLYLVCRIRH

pLDDT: mean 73.48, std 25.64, range [23.81, 98.69]

Radius of gyration: 34.1 Å; chains: 1; bounding box: 81×69×102 Å

Secondary structure (DSSP, 8-state):
---------------------------------------STTHHHHHTTSTTEEEEES-PPP-SSHHHHHHHHHHHHHHHHHHT--SSGGGSTTGGGBTTTSSEEEEEE-TTS-EEEEESS---HHHHHHHHHHHHHHHHHTT--S--EEEEE--SHHHHHHHTTS----------------------------------------S---S--